Protein AF-0000000084954459 (afdb_homodimer)

Secondary structure (DSSP, 8-state):
-EEEE-S-----SEE-EEEEE-SSGGG-EEEEESSEEEEETTTTEEEEEE-TTSTHHHHHHHH-EEEEE--BGGGHHHHHHHHHS-TTT--HHHHTT--EE--SSSSSPEETT-SEEEEEEEEEEEE-SSSEEEEEEEEEEEEEGGGB-TTT--B-HHHHTB-EEETTEEEEEEEEEEETTGGG----/-EEEE-S-----SEE-EEEEE-SSGGG-EEEEESSEEEEETTTTEEEEEE-TTSTHHHHHHHH-EEEEE--BGGGHHHHHHHHHS-TTT--HHHHTT--EE--SSSSSPEETT-SEEEEEEEEEEEE-SSSEEEEEEEEEEEEEGGGB-TTT--B-HHHHTB-EEETTEEEEEEEEEEETTGGG----

Solvent-accessible surface area (backbone atoms only — not comparable to full-atom values): 19390 Å² total; per-residue (Å²): 111,68,43,83,42,73,53,55,85,80,81,55,39,25,24,46,26,39,35,22,26,21,71,49,81,94,51,54,42,56,41,41,44,48,37,51,43,52,44,28,69,44,64,24,24,31,39,40,40,42,42,73,85,43,72,61,35,62,48,40,68,73,66,36,30,32,17,47,24,39,37,24,55,91,38,46,55,50,45,37,37,35,52,69,52,59,59,83,83,38,61,56,46,67,78,58,72,47,47,81,33,84,46,92,83,52,62,15,32,36,52,61,85,31,58,37,33,37,31,33,38,52,73,44,77,44,83,67,61,54,13,30,33,38,34,24,36,38,70,29,28,36,36,31,53,90,40,34,38,89,85,80,59,48,74,38,60,72,80,54,27,36,24,31,28,48,94,59,28,34,22,32,59,33,56,81,73,49,44,70,54,55,63,71,53,74,83,126,111,68,43,83,42,76,52,55,86,81,79,55,39,24,24,47,28,38,36,23,25,22,73,48,83,92,52,54,43,55,40,40,45,50,38,52,44,52,46,26,70,42,63,24,24,31,38,41,43,43,43,74,84,42,73,60,34,63,47,39,68,72,65,36,29,33,18,46,22,39,37,24,54,91,38,44,55,51,46,38,36,36,52,70,52,56,60,84,85,39,60,54,47,68,78,57,71,46,44,79,32,84,46,93,82,52,61,16,32,36,52,61,85,30,59,36,34,36,30,32,38,53,76,44,77,45,83,67,60,54,14,31,33,39,34,24,36,40,71,30,28,35,36,31,53,89,40,33,38,90,85,81,58,47,74,40,60,73,81,54,26,38,23,31,29,46,96,58,30,33,22,31,58,33,57,80,74,50,43,70,56,56,63,70,54,72,83,126

Radius of gyration: 19.98 Å; Cα contacts (8 Å, |Δi|>4): 996; chains: 2; bounding box: 47×56×54 Å

Organism: Tannerella forsythia (strain ATCC 43037 / JCM 10827 / CCUG 21028 A / KCTC 5666 / FDC 338) (NCBI:txid203275)

Structure (mmCIF, N/CA/C/O backbone):
data_AF-0000000084954459-model_v1
#
loop_
_entity.id
_entity.type
_entity.pdbx_description
1 polymer 'Flavin reductase-like protein'
#
loop_
_atom_site.group_PDB
_atom_site.id
_atom_site.type_symbol
_atom_site.label_atom_id
_atom_site.label_alt_id
_atom_site.label_comp_id
_atom_site.label_asym_id
_atom_site.label_entity_id
_atom_site.label_seq_id
_atom_site.pdbx_PDB_ins_code
_atom_site.Cartn_x
_atom_site.Cartn_y
_atom_site.Cartn_z
_atom_site.occupancy
_atom_site.B_iso_or_equiv
_atom_site.auth_seq_id
_atom_site.auth_comp_id
_atom_site.auth_asym_id
_atom_site.auth_atom_id
_atom_site.pdbx_PDB_model_num
ATOM 1 N N . MET A 1 1 ? 17.016 18.094 11.422 1 90.56 1 MET A N 1
ATOM 2 C CA . MET A 1 1 ? 17.125 18.734 10.109 1 90.56 1 MET A CA 1
ATOM 3 C C . MET A 1 1 ? 16.812 17.734 9 1 90.56 1 MET A C 1
ATOM 5 O O . MET A 1 1 ? 17.047 16.531 9.156 1 90.56 1 MET A O 1
ATOM 9 N N . LYS A 1 2 ? 16.219 18.219 7.898 1 95.44 2 LYS A N 1
ATOM 10 C CA . LYS A 1 2 ? 15.875 17.312 6.801 1 95.44 2 LYS A CA 1
ATOM 11 C C . LYS A 1 2 ? 16.672 17.656 5.547 1 95.44 2 LYS A C 1
ATOM 13 O O . LYS A 1 2 ? 17 18.812 5.301 1 95.44 2 LYS A O 1
ATOM 18 N N . GLN A 1 3 ? 16.969 16.594 4.898 1 95.62 3 GLN A N 1
ATOM 19 C CA . GLN A 1 3 ? 17.719 16.734 3.646 1 95.62 3 GLN A CA 1
ATOM 20 C C . GLN A 1 3 ? 16.812 16.484 2.443 1 95.62 3 GLN A C 1
ATOM 22 O O . GLN A 1 3 ? 15.977 15.578 2.465 1 95.62 3 GLN A O 1
ATOM 27 N N . ASP A 1 4 ? 17.109 17.281 1.396 1 97.19 4 ASP A N 1
ATOM 28 C CA . ASP A 1 4 ? 16.391 17.078 0.143 1 97.19 4 ASP A CA 1
ATOM 29 C C . ASP A 1 4 ? 17 15.945 -0.675 1 97.19 4 ASP A C 1
ATOM 31 O O . ASP A 1 4 ? 18.219 15.867 -0.811 1 97.19 4 ASP A O 1
ATOM 35 N N . TRP A 1 5 ? 16.156 15.078 -1.146 1 95.94 5 TRP A N 1
ATOM 36 C CA . TRP A 1 5 ? 16.531 14.031 -2.096 1 95.94 5 TRP A CA 1
ATOM 37 C C . TRP A 1 5 ? 15.844 14.242 -3.438 1 95.94 5 TRP A C 1
ATOM 39 O O . TRP A 1 5 ? 14.797 14.891 -3.506 1 95.94 5 TRP A O 1
ATOM 49 N N . LYS A 1 6 ? 16.484 13.711 -4.469 1 95.94 6 LYS A N 1
ATOM 50 C CA . LYS A 1 6 ? 15.805 13.664 -5.758 1 95.94 6 LYS A CA 1
ATOM 51 C C . LYS A 1 6 ? 14.5 12.883 -5.664 1 95.94 6 LYS A C 1
ATOM 53 O O . LYS A 1 6 ? 14.383 11.945 -4.875 1 95.94 6 LYS A O 1
ATOM 58 N N . PRO A 1 7 ? 13.539 13.32 -6.512 1 98 7 PRO A N 1
ATOM 59 C CA . PRO A 1 7 ? 12.281 12.57 -6.52 1 98 7 PRO A CA 1
ATOM 60 C C . PRO A 1 7 ? 12.492 11.07 -6.691 1 98 7 PRO A C 1
ATOM 62 O O . PRO A 1 7 ? 13.32 10.648 -7.5 1 98 7 PRO A O 1
ATOM 65 N N . GLY A 1 8 ? 11.766 10.266 -5.898 1 97.06 8 GLY A N 1
ATOM 66 C CA . GLY A 1 8 ? 11.875 8.812 -5.93 1 97.06 8 GLY A CA 1
ATOM 67 C C . GLY A 1 8 ? 10.711 8.109 -5.27 1 97.06 8 GLY A C 1
ATOM 68 O O . GLY A 1 8 ? 9.734 8.75 -4.875 1 97.06 8 GLY A O 1
ATOM 69 N N . THR A 1 9 ? 10.711 6.805 -5.285 1 96.75 9 THR A N 1
ATOM 70 C CA . THR A 1 9 ? 9.656 5.969 -4.711 1 96.75 9 THR A CA 1
ATOM 71 C C . THR A 1 9 ? 9.984 5.605 -3.266 1 96.75 9 THR A C 1
ATOM 73 O O . THR A 1 9 ? 10.844 4.758 -3.012 1 96.75 9 THR A O 1
ATOM 76 N N . MET A 1 10 ? 9.305 6.273 -2.322 1 97.38 10 MET A N 1
ATOM 77 C CA . MET A 1 10 ? 9.734 6.129 -0.936 1 97.38 10 MET A CA 1
ATOM 78 C C . MET A 1 10 ? 8.547 5.859 -0.019 1 97.38 10 MET A C 1
ATOM 80 O O . MET A 1 10 ? 8.625 6.09 1.189 1 97.38 10 MET A O 1
ATOM 84 N N . ILE A 1 11 ? 7.406 5.402 -0.596 1 98.5 11 ILE A N 1
ATOM 85 C CA . ILE A 1 11 ? 6.234 5.129 0.23 1 98.5 11 ILE A CA 1
ATOM 86 C C . ILE A 1 11 ? 6.328 3.723 0.814 1 98.5 11 ILE A C 1
ATOM 88 O O . ILE A 1 11 ? 6.352 2.736 0.074 1 98.5 11 ILE A O 1
ATOM 92 N N . TYR A 1 12 ? 6.395 3.594 2.109 1 97.88 12 TYR A N 1
ATOM 93 C CA . TYR A 1 12 ? 6.469 2.348 2.865 1 97.88 12 TYR A CA 1
ATOM 94 C C . TYR A 1 12 ? 5.719 2.465 4.184 1 97.88 12 TYR A C 1
ATOM 96 O O . TYR A 1 12 ? 5.508 3.57 4.691 1 97.88 12 TYR A O 1
ATOM 104 N N . PRO A 1 13 ? 5.363 1.342 4.793 1 97.88 13 PRO A N 1
ATOM 105 C CA . PRO A 1 13 ? 5.496 -0.049 4.355 1 97.88 13 PRO A CA 1
ATOM 106 C C . PRO A 1 13 ? 4.488 -0.423 3.27 1 97.88 13 PRO A C 1
ATOM 108 O O . PRO A 1 13 ? 3.531 0.318 3.027 1 97.88 13 PRO A O 1
ATOM 111 N N . LEU A 1 14 ? 4.793 -1.545 2.602 1 98.44 14 LEU A N 1
ATOM 112 C CA . LEU A 1 14 ? 3.945 -2.029 1.518 1 98.44 14 LEU A CA 1
ATOM 113 C C . LEU A 1 14 ? 3.625 -3.51 1.697 1 98.44 14 LEU A C 1
ATOM 115 O O . LEU A 1 14 ? 4.348 -4.227 2.395 1 98.44 14 LEU A O 1
ATOM 119 N N . PRO A 1 15 ? 2.508 -3.934 1.082 1 98.38 15 PRO A N 1
ATOM 120 C CA . PRO A 1 15 ? 2.395 -5.383 0.911 1 98.38 15 PRO A CA 1
ATOM 121 C C . PRO A 1 15 ? 3.367 -5.93 -0.132 1 98.38 15 PRO A C 1
ATOM 123 O O . PRO A 1 15 ? 3.863 -5.18 -0.974 1 98.38 15 PRO A O 1
ATOM 126 N N . ALA A 1 16 ? 3.738 -7.121 -0 1 98.62 16 ALA A N 1
ATOM 127 C CA . ALA A 1 16 ? 4.348 -7.938 -1.049 1 98.62 16 ALA A CA 1
ATOM 128 C C . ALA A 1 16 ? 3.443 -9.109 -1.427 1 98.62 16 ALA A C 1
ATOM 130 O O . ALA A 1 16 ? 3.428 -10.133 -0.744 1 98.62 16 ALA A O 1
ATOM 131 N N . VAL A 1 17 ? 2.729 -8.969 -2.506 1 98.94 17 VAL A N 1
ATOM 132 C CA . VAL A 1 17 ? 1.721 -9.961 -2.852 1 98.94 17 VAL A CA 1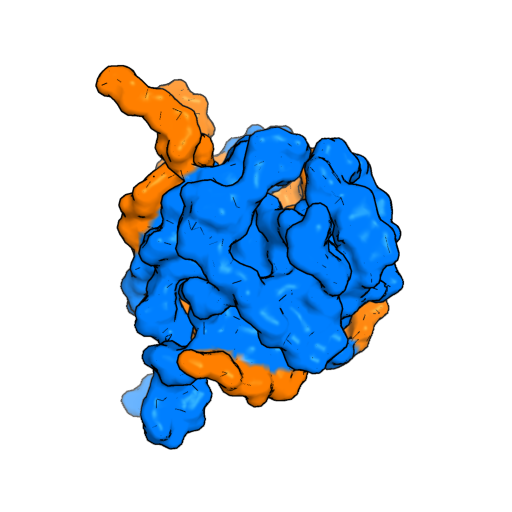
ATOM 133 C C . VAL A 1 17 ? 2.166 -10.742 -4.09 1 98.94 17 VAL A C 1
ATOM 135 O O . VAL A 1 17 ? 3 -10.266 -4.859 1 98.94 17 VAL A O 1
ATOM 138 N N . MET A 1 18 ? 1.633 -11.891 -4.211 1 98.94 18 MET A N 1
ATOM 139 C CA . MET A 1 18 ? 1.82 -12.672 -5.43 1 98.94 18 MET A CA 1
ATOM 140 C C . MET A 1 18 ? 0.601 -12.57 -6.336 1 98.94 18 MET A C 1
ATOM 142 O O . MET A 1 18 ? -0.515 -12.891 -5.93 1 98.94 18 MET A O 1
ATOM 146 N N . ILE A 1 19 ? 0.85 -12.047 -7.496 1 99 19 ILE A N 1
ATOM 147 C CA . ILE A 1 19 ? -0.177 -11.953 -8.531 1 99 19 ILE A CA 1
ATOM 148 C C . ILE A 1 19 ? -0.153 -13.219 -9.391 1 99 19 ILE A C 1
ATOM 150 O O . ILE A 1 19 ? 0.846 -13.508 -10.055 1 99 19 ILE A O 1
ATOM 154 N N . SER A 1 20 ? -1.224 -13.961 -9.344 1 98.94 20 SER A N 1
ATOM 155 C CA . SER A 1 20 ? -1.349 -15.102 -10.242 1 98.94 20 SER A CA 1
ATOM 156 C C . SER A 1 20 ? -2.195 -14.758 -11.461 1 98.94 20 SER A C 1
ATOM 158 O O . SER A 1 20 ? -3.195 -14.047 -11.352 1 98.94 20 SER A O 1
ATOM 160 N N . CYS A 1 21 ? -1.771 -15.266 -12.625 1 98.94 21 CYS A N 1
ATOM 161 C CA . CYS A 1 21 ? -2.443 -14.93 -13.875 1 98.94 21 CYS A CA 1
ATOM 162 C C . CYS A 1 21 ? -2.408 -16.109 -14.844 1 98.94 21 CYS A C 1
ATOM 164 O O . CYS A 1 21 ? -1.721 -17.094 -14.602 1 98.94 21 CYS A O 1
ATOM 166 N N . GLY A 1 22 ? -3.227 -15.984 -15.93 1 98.69 22 GLY A N 1
ATOM 167 C CA . GLY A 1 22 ? -3.41 -17.031 -16.906 1 98.69 22 GLY A CA 1
ATOM 168 C C . GLY A 1 22 ? -4.836 -17.547 -16.984 1 98.69 22 GLY A C 1
ATOM 169 O O . GLY A 1 22 ? -5.52 -17.641 -15.961 1 98.69 22 GLY A O 1
ATOM 170 N N . SER A 1 23 ? -5.211 -18 -18.141 1 98.12 23 SER A N 1
ATOM 171 C CA . SER A 1 23 ? -6.586 -18.453 -18.328 1 98.12 23 SER A CA 1
ATOM 172 C C . SER A 1 23 ? -6.695 -19.969 -18.219 1 98.12 23 SER A C 1
ATOM 174 O O . SER A 1 23 ? -7.789 -20.5 -18.047 1 98.12 23 SER A O 1
ATOM 176 N N . ASP A 1 24 ? -5.578 -20.641 -18.438 1 97.5 24 ASP A N 1
ATOM 177 C CA . ASP A 1 24 ? -5.488 -22.094 -18.25 1 97.5 24 ASP A CA 1
ATOM 178 C C . ASP A 1 24 ? -4.086 -22.5 -17.812 1 97.5 24 ASP A C 1
ATOM 180 O O . ASP A 1 24 ? -3.156 -21.688 -17.859 1 97.5 24 ASP A O 1
ATOM 184 N N . PRO A 1 25 ? -3.926 -23.734 -17.406 1 97.06 25 PRO A N 1
ATOM 185 C CA . PRO A 1 25 ? -2.664 -24.156 -16.797 1 97.06 25 PRO A CA 1
ATOM 186 C C . PRO A 1 25 ? -1.458 -23.906 -17.688 1 97.06 25 PRO A C 1
ATOM 188 O O . PRO A 1 25 ? -0.355 -23.656 -17.203 1 97.06 25 PRO A O 1
ATOM 191 N N . SER A 1 26 ? -1.635 -23.906 -18.969 1 96.31 26 SER A N 1
ATOM 192 C CA . SER A 1 26 ? -0.516 -23.734 -19.875 1 96.31 26 SER A CA 1
ATOM 193 C C . SER A 1 26 ? 0.023 -22.297 -19.828 1 96.31 26 SER A C 1
ATOM 195 O O . SER A 1 26 ? 1.158 -22.047 -20.234 1 96.31 26 SER A O 1
ATOM 197 N N . GLU A 1 27 ? -0.732 -21.375 -19.234 1 96.56 27 GLU A N 1
ATOM 198 C CA . GLU A 1 27 ? -0.34 -19.969 -19.203 1 96.56 27 GLU A CA 1
ATOM 199 C C . GLU A 1 27 ? -0.206 -19.453 -17.766 1 96.56 27 GLU A C 1
ATOM 201 O O . GLU A 1 27 ? -0.022 -18.266 -17.547 1 96.56 27 GLU A O 1
ATOM 206 N N . TYR A 1 28 ? -0.385 -20.359 -16.812 1 98.69 28 TYR A N 1
ATOM 207 C CA . TYR A 1 28 ? -0.333 -19.938 -15.422 1 98.69 28 TYR A CA 1
ATOM 208 C C . TYR A 1 28 ? 1.034 -19.359 -15.078 1 98.69 28 TYR A C 1
ATOM 210 O O . TYR A 1 28 ? 2.064 -19.906 -15.484 1 98.69 28 TYR A O 1
ATOM 218 N N . ASN A 1 29 ? 1.068 -18.266 -14.438 1 98.88 29 ASN A N 1
ATOM 219 C CA . ASN A 1 29 ? 2.289 -17.625 -13.961 1 98.88 29 ASN A CA 1
ATOM 220 C C . ASN A 1 29 ? 2.037 -16.812 -12.703 1 98.88 29 ASN A C 1
ATOM 222 O O . ASN A 1 29 ? 0.886 -16.547 -12.344 1 98.88 29 ASN A O 1
ATOM 226 N N . ILE A 1 30 ? 3.107 -16.547 -11.977 1 98.94 30 ILE A N 1
ATOM 227 C CA . ILE A 1 30 ? 3.066 -15.711 -10.781 1 98.94 30 ILE A CA 1
ATOM 228 C C . ILE A 1 30 ? 4.066 -14.562 -10.914 1 98.94 30 ILE A C 1
ATOM 230 O O . ILE A 1 30 ? 5.172 -14.75 -11.43 1 98.94 30 ILE A O 1
ATOM 234 N N . LEU A 1 31 ? 3.756 -13.422 -10.586 1 98.62 31 LEU A N 1
ATOM 235 C CA . LEU A 1 31 ? 4.73 -12.367 -10.328 1 98.62 31 LEU A CA 1
ATOM 236 C C . LEU A 1 31 ? 4.477 -11.711 -8.977 1 98.62 31 LEU A C 1
ATOM 238 O O . LEU A 1 31 ? 3.33 -11.609 -8.539 1 98.62 31 LEU A O 1
ATOM 242 N N . THR A 1 32 ? 5.516 -11.336 -8.258 1 98.81 32 THR A N 1
ATOM 243 C CA . THR A 1 32 ? 5.398 -10.609 -7 1 98.81 32 THR A CA 1
ATOM 244 C C . THR A 1 32 ? 5.363 -9.102 -7.242 1 98.81 32 THR A C 1
ATOM 246 O O . THR A 1 32 ? 6.172 -8.57 -8.008 1 98.81 32 THR A O 1
ATOM 249 N N . VAL A 1 33 ? 4.418 -8.398 -6.637 1 98.69 33 VAL A N 1
ATOM 250 C CA . VAL A 1 33 ? 4.258 -6.957 -6.77 1 98.69 33 VAL A CA 1
ATOM 251 C C . VAL A 1 33 ? 4.07 -6.328 -5.387 1 98.69 33 VAL A C 1
ATOM 253 O O . VAL A 1 33 ? 3.391 -6.895 -4.527 1 98.69 33 VAL A O 1
ATOM 256 N N . SER A 1 34 ? 4.711 -5.152 -5.227 1 98.75 34 SER A N 1
ATOM 257 C CA . SER A 1 34 ? 4.453 -4.367 -4.023 1 98.75 34 SER A CA 1
ATOM 258 C C . SER A 1 34 ? 3.713 -3.076 -4.355 1 98.75 34 SER A C 1
ATOM 260 O O . SER A 1 34 ? 3.182 -2.41 -3.463 1 98.75 34 SER A O 1
ATOM 262 N N . TRP A 1 35 ? 3.766 -2.664 -5.586 1 98.88 35 TRP A N 1
ATOM 263 C CA . TRP A 1 35 ? 2.973 -1.516 -6.016 1 98.88 35 TRP A CA 1
ATOM 264 C C . TRP A 1 35 ? 1.561 -1.942 -6.398 1 98.88 35 TRP A C 1
ATOM 266 O O . TRP A 1 35 ? 1.253 -2.096 -7.586 1 98.88 35 TRP A O 1
ATOM 276 N N . VAL A 1 36 ? 0.822 -2.162 -5.398 1 98.94 36 VAL A N 1
ATOM 277 C CA . VAL A 1 36 ? -0.546 -2.666 -5.348 1 98.94 36 VAL A CA 1
ATOM 278 C C . VAL A 1 36 ? -1.309 -1.976 -4.219 1 98.94 36 VAL A C 1
ATOM 280 O O . VAL A 1 36 ? -0.723 -1.616 -3.193 1 98.94 36 VAL A O 1
ATOM 283 N N . GLY A 1 37 ? -2.613 -1.784 -4.461 1 98.81 37 GLY A N 1
ATOM 284 C CA . GLY A 1 37 ? -3.383 -1.177 -3.387 1 98.81 37 GLY A CA 1
ATOM 285 C C . GLY A 1 37 ? -4.84 -0.955 -3.748 1 98.81 37 GLY A C 1
ATOM 286 O O . GLY A 1 37 ? -5.227 -1.104 -4.91 1 98.81 37 GLY A O 1
ATOM 287 N N . THR A 1 38 ? -5.652 -0.66 -2.744 1 98.94 38 THR A N 1
ATOM 288 C CA . THR A 1 38 ? -7.055 -0.307 -2.92 1 98.94 38 THR A CA 1
ATOM 289 C C . THR A 1 38 ? -7.195 1.142 -3.381 1 98.94 38 THR A C 1
ATOM 291 O O . THR A 1 38 ? -6.488 2.025 -2.893 1 98.94 38 THR A O 1
ATOM 294 N N . ILE A 1 39 ? -8.164 1.344 -4.316 1 98.88 39 ILE A N 1
ATOM 295 C CA . ILE A 1 39 ? -8.289 2.715 -4.801 1 98.88 39 ILE A CA 1
ATOM 296 C C . ILE A 1 39 ? -9.734 3.191 -4.621 1 98.88 39 ILE A C 1
ATOM 298 O O . ILE A 1 39 ? -10.016 4.387 -4.738 1 98.88 39 ILE A O 1
ATOM 302 N N . CYS A 1 40 ? -10.648 2.297 -4.301 1 98.88 40 CYS A N 1
ATOM 303 C CA . CYS A 1 40 ? -12.055 2.662 -4.145 1 98.88 40 CYS A CA 1
ATOM 304 C C . CYS A 1 40 ? -12.812 1.598 -3.357 1 98.88 40 CYS A C 1
ATOM 306 O O . CYS A 1 40 ? -12.562 0.402 -3.527 1 98.88 40 CYS A O 1
ATOM 308 N N . SER A 1 41 ? -13.789 1.987 -2.529 1 98.56 41 SER A N 1
ATOM 309 C CA . SER A 1 41 ? -14.578 1.042 -1.745 1 98.56 41 SER A CA 1
ATOM 310 C C . SER A 1 41 ? -15.852 0.641 -2.48 1 98.56 41 SER A C 1
ATOM 312 O O . SER A 1 41 ? -16.297 -0.506 -2.385 1 98.56 41 SER A O 1
ATOM 314 N N . ASN A 1 42 ? -16.375 1.632 -3.074 1 98.5 42 ASN A N 1
ATOM 315 C CA . ASN A 1 42 ? -17.625 1.396 -3.793 1 98.5 42 ASN A CA 1
ATOM 316 C C . ASN A 1 42 ? -17.609 2.031 -5.18 1 98.5 42 ASN A C 1
ATOM 318 O O . ASN A 1 42 ? -17.797 3.242 -5.316 1 98.5 42 ASN A O 1
ATOM 322 N N . PRO A 1 43 ? -17.594 1.171 -6.266 1 98.62 43 PRO A N 1
ATOM 323 C CA . PRO A 1 43 ? -17.328 -0.266 -6.18 1 98.62 43 PRO A CA 1
ATOM 324 C C . PRO A 1 43 ? -15.922 -0.569 -5.664 1 98.62 43 PRO A C 1
ATOM 326 O O . PRO A 1 43 ? -15.039 0.291 -5.719 1 98.62 43 PRO A O 1
ATOM 329 N N . PRO A 1 44 ? -15.742 -1.784 -5.086 1 98.88 44 PRO A N 1
ATOM 330 C CA . PRO A 1 44 ? -14.383 -2.131 -4.652 1 98.88 44 PRO A CA 1
ATOM 331 C C . PRO A 1 44 ? -13.406 -2.262 -5.82 1 98.88 44 PRO A C 1
ATOM 333 O O . PRO A 1 44 ? -13.617 -3.076 -6.719 1 98.88 44 PRO A O 1
ATOM 336 N N . MET A 1 45 ? -12.367 -1.438 -5.809 1 98.94 45 MET A N 1
ATOM 337 C CA . MET A 1 45 ? -11.391 -1.399 -6.887 1 98.94 45 MET A CA 1
ATOM 338 C C . MET A 1 45 ? -9.969 -1.395 -6.336 1 98.94 45 MET A C 1
ATOM 340 O O . MET A 1 45 ? -9.734 -0.959 -5.203 1 98.94 45 MET A O 1
ATOM 344 N N . CYS A 1 46 ? -9.078 -1.864 -7.105 1 98.94 46 CYS A N 1
ATOM 345 C CA . CYS A 1 46 ? -7.656 -1.892 -6.781 1 98.94 46 CYS A CA 1
ATOM 346 C C . CYS A 1 46 ? -6.809 -1.68 -8.031 1 98.94 46 CYS A C 1
ATOM 348 O O . CYS A 1 46 ? -7.34 -1.415 -9.109 1 98.94 46 CYS A O 1
ATOM 350 N N . TYR A 1 47 ? -5.527 -1.639 -7.809 1 98.94 47 TYR A N 1
ATOM 351 C CA . TYR A 1 47 ? -4.598 -1.552 -8.93 1 98.94 47 TYR A CA 1
ATOM 352 C C . TYR A 1 47 ? -3.363 -2.41 -8.688 1 98.94 47 TYR A C 1
ATOM 354 O O . TYR A 1 47 ? -3.066 -2.768 -7.547 1 98.94 47 TYR A O 1
ATOM 362 N N . ILE A 1 48 ? -2.697 -2.73 -9.734 1 98.94 48 ILE A N 1
ATOM 363 C CA . ILE A 1 48 ? -1.303 -3.154 -9.703 1 98.94 48 ILE A CA 1
ATOM 364 C C . ILE A 1 48 ? -0.507 -2.4 -10.766 1 98.94 48 ILE A C 1
ATOM 366 O O . ILE A 1 48 ? -1.04 -2.064 -11.828 1 98.94 48 ILE A O 1
ATOM 370 N N . SER A 1 49 ? 0.733 -2.104 -10.5 1 98.94 49 SER A N 1
ATOM 371 C CA . SER A 1 49 ? 1.662 -1.529 -11.469 1 98.94 49 SER A CA 1
ATOM 372 C C . SER A 1 49 ? 2.627 -2.582 -12 1 98.94 49 SER A C 1
ATOM 374 O O . SER A 1 49 ? 3.303 -3.264 -11.227 1 98.94 49 SER A O 1
ATOM 376 N N . VAL A 1 50 ? 2.672 -2.67 -13.289 1 98.88 50 VAL A N 1
ATOM 377 C CA . VAL A 1 50 ? 3.471 -3.729 -13.898 1 98.88 50 VAL A CA 1
ATOM 378 C C . VAL A 1 50 ? 4.305 -3.15 -15.039 1 98.88 50 VAL A C 1
ATOM 380 O O . VAL A 1 50 ? 3.791 -2.395 -15.867 1 98.88 50 VAL A O 1
ATOM 383 N N . ARG A 1 51 ? 5.562 -3.443 -15.039 1 98.69 51 ARG A N 1
ATOM 384 C CA . ARG A 1 51 ? 6.402 -3.051 -16.172 1 98.69 51 ARG A CA 1
ATOM 385 C C . ARG A 1 51 ? 6.059 -3.861 -17.406 1 98.69 51 ARG A C 1
ATOM 387 O O . ARG A 1 51 ? 5.914 -5.082 -17.344 1 98.69 51 ARG A O 1
ATOM 394 N N . PRO A 1 52 ? 6.043 -3.254 -18.547 1 98.44 52 PRO A N 1
ATOM 395 C CA . PRO A 1 52 ? 5.684 -3.957 -19.781 1 98.44 52 PRO A CA 1
ATOM 396 C C . PRO A 1 52 ? 6.688 -5.047 -20.141 1 98.44 52 PRO A C 1
ATOM 398 O O . PRO A 1 52 ? 6.355 -5.969 -20.891 1 98.44 52 PRO A O 1
ATOM 401 N N . GLU A 1 53 ? 7.902 -5.004 -19.641 1 97.94 53 GLU A N 1
ATOM 402 C CA . GLU A 1 53 ? 8.953 -5.945 -20 1 97.94 53 GLU A CA 1
ATOM 403 C C . GLU A 1 53 ? 8.773 -7.281 -19.281 1 97.94 53 GLU A C 1
ATOM 405 O O . GLU A 1 53 ? 9.414 -8.273 -19.625 1 97.94 53 GLU A O 1
ATOM 410 N N . ARG A 1 54 ? 7.938 -7.324 -18.312 1 98.12 54 ARG A N 1
ATOM 411 C CA . ARG A 1 54 ? 7.75 -8.555 -17.547 1 98.12 54 ARG A CA 1
ATOM 412 C C . ARG A 1 54 ? 7.062 -9.625 -18.391 1 98.12 54 ARG A C 1
ATOM 414 O O . ARG A 1 54 ? 6.164 -9.312 -19.172 1 98.12 54 ARG A O 1
ATOM 421 N N . PHE A 1 55 ? 7.422 -10.867 -18.141 1 98.62 55 PHE A N 1
ATOM 422 C CA . PHE A 1 55 ? 6.832 -12 -18.844 1 98.62 55 PHE A CA 1
ATOM 423 C C . PHE A 1 55 ? 5.324 -12.055 -18.625 1 98.62 55 PHE A C 1
ATOM 425 O O . PHE A 1 55 ? 4.57 -12.438 -19.516 1 98.62 55 PHE A O 1
ATOM 432 N N . SER A 1 56 ? 4.875 -11.656 -17.469 1 98.56 56 SER A N 1
ATOM 433 C CA . SER A 1 56 ? 3.471 -11.727 -17.078 1 98.56 56 SER A CA 1
ATOM 434 C C . SER A 1 56 ? 2.641 -10.672 -17.781 1 98.56 56 SER A C 1
ATOM 436 O O . SER A 1 56 ? 1.417 -10.789 -17.875 1 98.56 56 SER A O 1
ATOM 438 N N . TYR A 1 57 ? 3.271 -9.641 -18.312 1 98.75 57 TYR A N 1
ATOM 439 C CA . TYR A 1 57 ? 2.566 -8.461 -18.812 1 98.75 57 TYR A CA 1
ATOM 440 C C . TYR A 1 57 ? 1.629 -8.836 -19.953 1 98.75 57 TYR A C 1
ATOM 442 O O . TYR A 1 57 ? 0.43 -8.547 -19.906 1 98.75 57 TYR A O 1
ATOM 450 N N . PRO A 1 58 ? 2.119 -9.508 -21 1 98.62 58 PRO A N 1
ATOM 451 C CA . PRO A 1 58 ? 1.196 -9.852 -22.094 1 98.62 58 PRO A CA 1
ATOM 452 C C . PRO A 1 58 ? 0.076 -10.789 -21.641 1 98.62 58 PRO A C 1
ATOM 454 O O . PRO A 1 58 ? -1.027 -10.742 -22.188 1 98.62 58 PRO A O 1
ATOM 457 N N . ILE A 1 59 ? 0.31 -11.633 -20.656 1 98.69 59 ILE A N 1
ATOM 458 C CA . ILE A 1 59 ? -0.711 -12.531 -20.109 1 98.69 59 ILE A CA 1
ATOM 459 C C . ILE A 1 59 ? -1.813 -11.719 -19.438 1 98.69 59 ILE A C 1
ATOM 461 O O . ILE A 1 59 ? -3 -11.938 -19.688 1 98.69 59 ILE A O 1
ATOM 465 N N . LEU A 1 60 ? -1.439 -10.758 -18.594 1 98.88 60 LEU A N 1
ATOM 466 C CA . LEU A 1 60 ? -2.377 -9.875 -17.906 1 98.88 60 LEU A CA 1
ATOM 467 C C . LEU A 1 60 ? -3.186 -9.062 -18.906 1 98.88 60 LEU A C 1
ATOM 469 O O . LEU A 1 60 ? -4.402 -8.93 -18.766 1 98.88 60 LEU A O 1
ATOM 473 N N . LYS A 1 61 ? -2.48 -8.508 -19.875 1 98.75 61 LYS A N 1
ATOM 474 C CA . LYS A 1 61 ? -3.113 -7.629 -20.859 1 98.75 61 LYS A CA 1
ATOM 475 C C . LYS A 1 61 ? -4.102 -8.398 -21.719 1 98.75 61 LYS A C 1
ATOM 477 O O . LYS A 1 61 ? -5.172 -7.887 -22.062 1 98.75 61 LYS A O 1
ATOM 482 N N . LYS A 1 62 ? -3.727 -9.602 -22.094 1 98.56 62 LYS A N 1
ATOM 483 C CA . LYS A 1 62 ? -4.57 -10.445 -22.938 1 98.56 62 LYS A CA 1
ATOM 484 C C . LYS A 1 62 ? -5.832 -10.867 -22.203 1 98.56 62 LYS A C 1
ATOM 486 O O . LYS A 1 62 ? -6.938 -10.773 -22.734 1 98.56 62 LYS A O 1
ATOM 491 N N . ASN A 1 63 ? -5.691 -11.359 -21 1 98.75 63 ASN A N 1
ATOM 492 C CA . ASN A 1 63 ? -6.781 -12 -20.266 1 98.75 63 ASN A CA 1
ATOM 493 C C . ASN A 1 63 ? -7.605 -10.992 -19.484 1 98.75 63 ASN A C 1
ATOM 495 O O . ASN A 1 63 ? -8.789 -11.211 -19.219 1 98.75 63 ASN A O 1
ATOM 499 N N . MET A 1 64 ? -6.984 -9.984 -18.984 1 98.88 64 MET A N 1
ATOM 500 C CA . MET A 1 64 ? -7.613 -8.898 -18.25 1 98.88 64 MET A CA 1
ATOM 501 C C . MET A 1 64 ? -8.234 -9.406 -16.953 1 98.88 64 MET A C 1
ATOM 503 O O . MET A 1 64 ? -9.297 -8.938 -16.531 1 98.88 64 MET A O 1
ATOM 507 N N . GLU A 1 65 ? -7.676 -10.445 -16.422 1 98.94 65 GLU A N 1
ATOM 508 C CA . GLU A 1 65 ? -8.031 -11.039 -15.141 1 98.94 65 GLU A CA 1
ATOM 509 C C . GLU A 1 65 ? -6.789 -11.516 -14.391 1 98.94 65 GLU A C 1
ATOM 511 O O . GLU A 1 65 ? -5.816 -11.953 -15 1 98.94 65 GLU A O 1
ATOM 516 N N . TYR A 1 66 ? -6.801 -11.422 -13.117 1 98.94 66 TYR A N 1
ATOM 517 C CA . TYR A 1 66 ? -5.746 -11.945 -12.258 1 98.94 66 TYR A CA 1
ATOM 518 C C . TYR A 1 66 ? -6.234 -12.102 -10.82 1 98.94 66 TYR A C 1
ATOM 520 O O . TYR A 1 66 ? -7.355 -11.711 -10.5 1 98.94 66 TYR A O 1
ATOM 528 N N . VAL A 1 67 ? -5.461 -12.766 -10.023 1 99 67 VAL A N 1
ATOM 529 C CA . VAL A 1 67 ? -5.77 -12.914 -8.602 1 99 67 VAL A CA 1
ATOM 530 C C . VAL A 1 67 ? -4.629 -12.344 -7.758 1 99 67 VAL A C 1
ATOM 532 O O . VAL A 1 67 ? -3.457 -12.617 -8.031 1 99 67 VAL A O 1
ATOM 535 N N . ILE A 1 68 ? -4.969 -11.477 -6.828 1 99 68 ILE A N 1
ATOM 536 C CA . ILE A 1 68 ? -4.023 -11.047 -5.805 1 99 68 ILE A CA 1
ATOM 537 C C . ILE A 1 68 ? -4.016 -12.047 -4.652 1 99 68 ILE A C 1
ATOM 539 O O . ILE A 1 68 ? -5.043 -12.266 -4.004 1 99 68 ILE A O 1
ATOM 543 N N . ASN A 1 69 ? -2.906 -12.68 -4.414 1 98.94 69 ASN A N 1
ATOM 544 C CA . ASN A 1 69 ? -2.732 -13.594 -3.291 1 98.94 69 ASN A CA 1
ATOM 545 C C . ASN A 1 69 ? -1.878 -12.969 -2.191 1 98.94 69 ASN A C 1
ATOM 547 O O . ASN A 1 69 ? -0.684 -12.734 -2.385 1 98.94 69 ASN A O 1
ATOM 551 N N . LEU A 1 70 ? -2.51 -12.648 -1.055 1 98.69 70 LEU A N 1
ATOM 552 C CA . LEU A 1 70 ? -1.725 -12.133 0.06 1 98.69 70 LEU A CA 1
ATOM 553 C C . LEU A 1 70 ? -0.688 -13.148 0.516 1 98.69 70 LEU A C 1
ATOM 555 O O . LEU A 1 70 ? -0.874 -14.352 0.332 1 98.69 70 LEU A O 1
ATOM 559 N N . THR A 1 71 ? 0.388 -12.625 1.068 1 98.5 71 THR A N 1
ATOM 560 C CA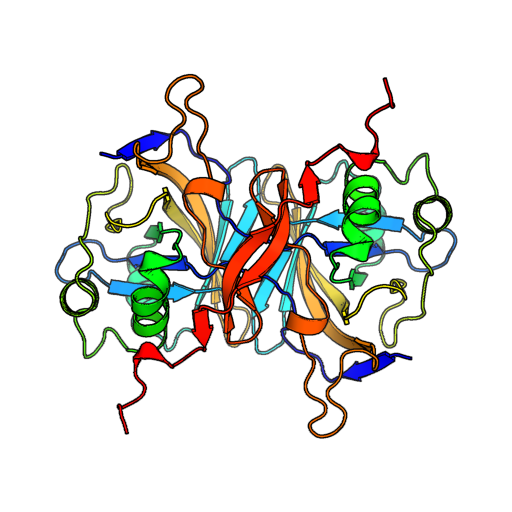 . THR A 1 71 ? 1.48 -13.516 1.452 1 98.5 71 THR A CA 1
ATOM 561 C C . THR A 1 71 ? 1.746 -13.43 2.953 1 98.5 71 THR A C 1
ATOM 563 O O . THR A 1 71 ? 1.442 -12.414 3.584 1 98.5 71 THR A O 1
ATOM 566 N N . THR A 1 72 ? 2.299 -14.516 3.465 1 97.31 72 THR A N 1
ATOM 567 C CA . THR A 1 72 ? 2.594 -14.633 4.887 1 97.31 72 THR A CA 1
ATOM 568 C C . THR A 1 72 ? 4.09 -14.852 5.113 1 97.31 72 THR A C 1
ATOM 570 O O . THR A 1 72 ? 4.848 -15.008 4.156 1 97.31 72 THR A O 1
ATOM 573 N N . ARG A 1 73 ? 4.418 -14.852 6.402 1 97.19 73 ARG A N 1
ATOM 574 C CA . ARG A 1 73 ? 5.789 -15.164 6.797 1 97.19 73 ARG A CA 1
ATOM 575 C C . ARG A 1 73 ? 6.27 -16.453 6.133 1 97.19 73 ARG A C 1
ATOM 577 O O . ARG A 1 73 ? 7.391 -16.5 5.621 1 97.19 73 ARG A O 1
ATOM 584 N N . ASP A 1 74 ? 5.457 -17.484 6.141 1 96.81 74 ASP A N 1
ATOM 585 C CA . ASP A 1 74 ? 5.832 -18.797 5.633 1 96.81 74 ASP A CA 1
ATOM 586 C C . ASP A 1 74 ? 6.016 -18.766 4.117 1 96.81 74 ASP A C 1
ATOM 588 O O . ASP A 1 74 ? 6.609 -19.688 3.541 1 96.81 74 ASP A O 1
ATOM 592 N N . MET A 1 75 ? 5.531 -17.766 3.492 1 98.25 75 MET A N 1
ATOM 593 C CA . MET A 1 75 ? 5.582 -17.656 2.035 1 98.25 75 MET A CA 1
ATOM 594 C C . MET A 1 75 ? 6.688 -16.719 1.593 1 98.25 75 MET A C 1
ATOM 596 O O . MET A 1 75 ? 6.84 -16.438 0.401 1 98.25 75 MET A O 1
ATOM 600 N N . ALA A 1 76 ? 7.473 -16.188 2.523 1 98.5 76 ALA A N 1
ATOM 601 C CA . ALA A 1 76 ? 8.438 -15.125 2.234 1 98.5 76 ALA A CA 1
ATOM 602 C C . ALA A 1 76 ? 9.422 -15.555 1.151 1 98.5 76 ALA A C 1
ATOM 604 O O . ALA A 1 76 ? 9.695 -14.797 0.217 1 98.5 76 ALA A O 1
ATOM 605 N N . PHE A 1 77 ? 9.898 -16.766 1.278 1 98.56 77 PHE A N 1
ATOM 606 C CA . PHE A 1 77 ? 10.875 -17.266 0.316 1 98.56 77 PHE A CA 1
ATOM 607 C C . PHE A 1 77 ? 10.273 -17.344 -1.081 1 98.56 77 PHE A C 1
ATOM 609 O O . PHE A 1 77 ? 10.844 -16.812 -2.039 1 98.56 77 PHE A O 1
ATOM 616 N N . ALA A 1 78 ? 9.156 -17.969 -1.215 1 98.81 78 ALA A N 1
ATOM 617 C CA . ALA A 1 78 ? 8.484 -18.109 -2.504 1 98.81 78 ALA A CA 1
ATOM 618 C C . ALA A 1 78 ? 8.117 -16.734 -3.07 1 98.81 78 ALA A C 1
ATOM 620 O O . ALA A 1 78 ? 8.203 -16.516 -4.281 1 98.81 78 ALA A O 1
ATOM 621 N N . THR A 1 79 ? 7.684 -15.828 -2.156 1 98.88 79 THR A N 1
ATOM 622 C CA . THR A 1 79 ? 7.328 -14.477 -2.572 1 98.88 79 THR A CA 1
ATOM 623 C C . THR A 1 79 ? 8.531 -13.773 -3.205 1 98.88 79 THR A C 1
ATOM 625 O O . THR A 1 79 ? 8.406 -13.18 -4.277 1 98.88 79 THR A O 1
ATOM 628 N N . ASP A 1 80 ? 9.648 -13.883 -2.566 1 98.81 80 ASP A N 1
ATOM 629 C CA . ASP A 1 80 ? 10.867 -13.281 -3.105 1 98.81 80 ASP A CA 1
ATOM 630 C C . ASP A 1 80 ? 11.266 -13.945 -4.422 1 98.81 80 ASP A C 1
ATOM 632 O O . ASP A 1 80 ? 11.531 -13.258 -5.414 1 98.81 80 ASP A O 1
ATOM 636 N N . TRP A 1 81 ? 11.227 -15.219 -4.492 1 98.75 81 TRP A N 1
ATOM 637 C CA . TRP A 1 81 ? 11.664 -15.969 -5.66 1 98.75 81 TRP A CA 1
ATOM 638 C C . TRP A 1 81 ? 10.812 -15.641 -6.879 1 98.75 81 TRP A C 1
ATOM 640 O O . TRP A 1 81 ? 11.344 -15.375 -7.961 1 98.75 81 TRP A O 1
ATOM 650 N N . CYS A 1 82 ? 9.539 -15.555 -6.668 1 98.75 82 CYS A N 1
ATOM 651 C CA . CYS A 1 82 ? 8.609 -15.312 -7.77 1 98.75 82 CYS A CA 1
ATOM 652 C C . CYS A 1 82 ? 8.742 -13.883 -8.281 1 98.75 82 CYS A C 1
ATOM 654 O O . CYS A 1 82 ? 8.281 -13.57 -9.383 1 98.75 82 CYS A O 1
ATOM 6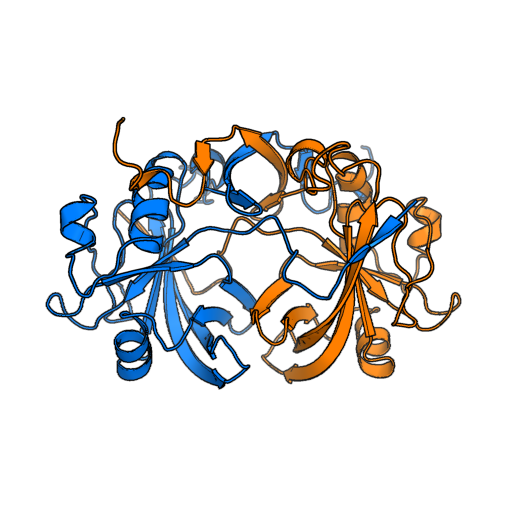56 N N . GLY A 1 83 ? 9.312 -13.031 -7.469 1 98.06 83 GLY A N 1
ATOM 657 C CA . GLY A 1 83 ? 9.531 -11.648 -7.883 1 98.06 83 GLY A CA 1
ATOM 658 C C . GLY A 1 83 ? 10.852 -11.445 -8.602 1 98.06 83 GLY A C 1
ATOM 659 O O . GLY A 1 83 ? 11.047 -10.43 -9.266 1 98.06 83 GLY A O 1
ATOM 660 N N . VAL A 1 84 ? 11.734 -12.367 -8.492 1 97.56 84 VAL A N 1
ATOM 661 C CA . VAL A 1 84 ? 13.086 -12.203 -9.008 1 97.56 84 VAL A CA 1
ATOM 662 C C . VAL A 1 84 ? 13.266 -13.031 -10.273 1 97.56 84 VAL A C 1
ATOM 664 O O . VAL A 1 84 ? 13.875 -12.578 -11.25 1 97.56 84 VAL A O 1
ATOM 667 N N . VAL A 1 85 ? 12.641 -14.172 -10.32 1 97.62 85 VAL A N 1
ATOM 668 C CA . VAL A 1 85 ? 12.82 -15.125 -11.414 1 97.62 85 VAL A CA 1
ATOM 669 C C . VAL A 1 85 ? 11.695 -14.953 -12.438 1 97.62 85 VAL A C 1
ATOM 671 O O . VAL A 1 85 ? 10.539 -14.758 -12.062 1 97.62 85 VAL A O 1
ATOM 674 N N . SER A 1 86 ? 12.055 -15.156 -13.734 1 97.81 86 SER A N 1
ATOM 675 C CA . SER A 1 86 ? 11.078 -14.961 -14.797 1 97.81 86 SER A CA 1
ATOM 676 C C . SER A 1 86 ? 10.352 -16.25 -15.133 1 97.81 86 SER A C 1
ATOM 678 O O . SER A 1 86 ? 10.969 -17.328 -15.18 1 97.81 86 SER A O 1
ATOM 680 N N . GLY A 1 87 ? 9.07 -16.109 -15.391 1 97.19 87 GLY A N 1
ATOM 681 C CA . GLY A 1 87 ? 8.266 -17.234 -15.844 1 97.19 87 GLY A CA 1
ATOM 682 C C . GLY A 1 87 ? 8.578 -17.656 -17.266 1 97.19 87 GLY A C 1
ATOM 683 O O . GLY A 1 87 ? 8.047 -18.656 -17.75 1 97.19 87 GLY A O 1
ATOM 684 N N . LYS A 1 88 ? 9.43 -16.922 -17.922 1 96.5 88 LYS A N 1
ATOM 685 C CA . LYS A 1 88 ? 9.859 -17.297 -19.266 1 96.5 88 LYS A CA 1
ATOM 686 C C . LYS A 1 88 ? 10.617 -18.625 -19.25 1 96.5 88 LYS A C 1
ATOM 688 O O . LYS A 1 88 ? 10.492 -19.422 -20.188 1 96.5 88 LYS A O 1
ATOM 693 N N . ASP A 1 89 ? 11.391 -18.812 -18.156 1 96.12 89 ASP A N 1
ATOM 694 C CA . ASP A 1 89 ? 12.297 -19.953 -18.094 1 96.12 89 ASP A CA 1
ATOM 695 C C . ASP A 1 89 ? 11.93 -20.891 -16.953 1 96.12 89 ASP A C 1
ATOM 697 O O . ASP A 1 89 ? 12.594 -21.906 -16.734 1 96.12 89 ASP A O 1
ATOM 701 N N . HIS A 1 90 ? 10.938 -20.484 -16.234 1 97.38 90 HIS A N 1
ATOM 702 C CA . HIS A 1 90 ? 10.641 -21.25 -15.023 1 97.38 90 HIS A CA 1
ATOM 703 C C . HIS A 1 90 ? 9.141 -21.453 -14.852 1 97.38 90 HIS A C 1
ATOM 705 O O . HIS A 1 90 ? 8.352 -20.547 -15.141 1 97.38 90 HIS A O 1
ATOM 711 N N . CYS A 1 91 ? 8.758 -22.594 -14.398 1 97.94 91 CYS A N 1
ATOM 712 C CA . CYS A 1 91 ? 7.398 -22.859 -13.938 1 97.94 91 CYS A CA 1
ATOM 713 C C . CYS A 1 91 ? 7.262 -22.578 -12.453 1 97.94 91 CYS A C 1
ATOM 715 O O . CYS A 1 91 ? 7.512 -23.453 -11.625 1 97.94 91 CYS A O 1
ATOM 717 N N . LYS A 1 92 ? 6.746 -21.484 -12.156 1 98.62 92 LYS A N 1
ATOM 718 C CA . LYS A 1 92 ? 6.898 -20.938 -10.805 1 98.62 92 LYS A CA 1
ATOM 719 C C . LYS A 1 92 ? 6.012 -21.672 -9.812 1 98.62 92 LYS A C 1
ATOM 721 O O . LYS A 1 92 ? 6.398 -21.875 -8.656 1 98.62 92 LYS A O 1
ATOM 726 N N . PHE A 1 93 ? 4.812 -22.062 -10.211 1 98.75 93 PHE A N 1
ATOM 727 C CA . PHE A 1 93 ? 3.975 -22.859 -9.328 1 98.75 93 PHE A CA 1
ATOM 728 C C . PHE A 1 93 ? 4.695 -24.141 -8.906 1 98.75 93 PHE A C 1
ATOM 730 O O . PHE A 1 93 ? 4.734 -24.469 -7.719 1 98.75 93 PHE A O 1
ATOM 737 N N . GLU A 1 94 ? 5.273 -24.812 -9.859 1 98.44 94 GLU A N 1
ATOM 738 C CA . GLU A 1 94 ? 5.953 -26.078 -9.594 1 98.44 94 GLU A CA 1
ATOM 739 C C . GLU A 1 94 ? 7.227 -25.875 -8.781 1 98.44 94 GLU A C 1
ATOM 741 O O . GLU A 1 94 ? 7.434 -26.531 -7.762 1 98.44 94 GLU A O 1
ATOM 746 N N . GLU A 1 95 ? 8.055 -24.953 -9.164 1 98.31 95 GLU A N 1
ATOM 747 C CA . GLU A 1 95 ? 9.383 -24.781 -8.578 1 98.31 95 GLU A CA 1
ATOM 748 C C . GLU A 1 95 ? 9.281 -24.266 -7.141 1 98.31 95 GLU A C 1
ATOM 750 O O . GLU A 1 95 ? 10.141 -24.562 -6.309 1 98.31 95 GLU A O 1
ATOM 755 N N . MET A 1 96 ? 8.227 -23.516 -6.855 1 98.62 96 MET A N 1
ATOM 756 C CA . MET A 1 96 ? 8.062 -22.984 -5.504 1 98.62 96 MET A CA 1
ATOM 757 C C . MET A 1 96 ? 7.039 -23.797 -4.723 1 98.62 96 MET A C 1
ATOM 759 O O . MET A 1 96 ? 6.633 -23.406 -3.627 1 98.62 96 MET A O 1
ATOM 763 N N . LYS A 1 97 ? 6.594 -24.906 -5.273 1 98.44 97 LYS A N 1
ATOM 764 C CA . LYS A 1 97 ? 5.676 -25.844 -4.629 1 98.44 97 LYS A CA 1
ATOM 765 C C . LYS A 1 97 ? 4.402 -25.141 -4.172 1 98.44 97 LYS A C 1
ATOM 767 O O . LYS A 1 97 ? 3.975 -25.297 -3.027 1 98.44 97 LYS A O 1
ATOM 772 N N . LEU A 1 98 ? 3.969 -24.297 -4.977 1 98.75 98 LEU A N 1
ATOM 773 C CA . LEU A 1 98 ? 2.682 -23.641 -4.781 1 98.75 98 LEU A CA 1
ATOM 774 C C . LEU A 1 98 ? 1.583 -24.359 -5.562 1 98.75 98 LEU A C 1
ATOM 776 O O . LEU A 1 98 ? 1.836 -24.906 -6.637 1 98.75 98 LEU A O 1
ATOM 780 N N . THR A 1 99 ? 0.364 -24.328 -5.027 1 98.75 99 THR A N 1
ATOM 781 C CA . THR A 1 99 ? -0.739 -25.078 -5.613 1 98.75 99 THR A CA 1
ATOM 782 C C . THR A 1 99 ? -1.731 -24.141 -6.293 1 98.75 99 THR A C 1
ATOM 784 O O . THR A 1 99 ? -2.387 -23.344 -5.629 1 98.75 99 THR A O 1
ATOM 787 N N . PRO A 1 100 ? -1.83 -24.281 -7.645 1 98.75 100 PRO A N 1
ATOM 788 C CA . PRO A 1 100 ? -2.875 -23.484 -8.297 1 98.75 100 PRO A CA 1
ATOM 789 C C . PRO A 1 100 ? -4.281 -23.953 -7.93 1 98.75 100 PRO A C 1
ATOM 791 O O . PRO A 1 100 ? -4.598 -25.141 -8.062 1 98.75 100 PRO A O 1
ATOM 794 N N . GLY A 1 101 ? -5.051 -23.078 -7.395 1 98.56 101 GLY A N 1
ATOM 795 C CA . GLY A 1 101 ? -6.445 -23.359 -7.094 1 98.56 101 GLY A CA 1
ATOM 796 C C . GLY A 1 101 ? -7.406 -22.703 -8.07 1 98.56 101 GLY A C 1
ATOM 797 O O . GLY A 1 101 ? -7.027 -21.797 -8.82 1 98.56 101 GLY A O 1
ATOM 798 N N . ARG A 1 102 ? -8.625 -23.141 -8.094 1 97.81 102 ARG A N 1
ATOM 799 C CA . ARG A 1 102 ? -9.648 -22.578 -8.961 1 97.81 102 ARG A CA 1
ATOM 800 C C . ARG A 1 102 ? -10.297 -21.359 -8.32 1 97.81 102 ARG A C 1
ATOM 802 O O . ARG A 1 102 ? -10.766 -21.422 -7.18 1 97.81 102 ARG A O 1
ATOM 809 N N . ALA A 1 103 ? -10.312 -20.25 -9.078 1 98.38 103 ALA A N 1
ATOM 810 C CA . ALA A 1 103 ? -11.062 -19.078 -8.656 1 98.38 103 ALA A CA 1
ATOM 811 C C . ALA A 1 103 ? -12.562 -19.266 -8.883 1 98.38 103 ALA A C 1
ATOM 813 O O . ALA A 1 103 ? -12.977 -20.188 -9.578 1 98.38 103 ALA A O 1
ATOM 814 N N . SER A 1 104 ? -13.359 -18.438 -8.234 1 98.69 104 SER A N 1
ATOM 815 C CA . SER A 1 104 ? -14.812 -18.562 -8.344 1 98.69 104 SER A CA 1
ATOM 816 C C . SER A 1 104 ? -15.344 -17.828 -9.562 1 98.69 104 SER A C 1
ATOM 818 O O . SER A 1 104 ? -16.297 -18.266 -10.211 1 98.69 104 SER A O 1
ATOM 820 N N . ILE A 1 105 ? -14.742 -16.719 -9.875 1 98.81 105 ILE A N 1
ATOM 821 C CA . ILE A 1 105 ? -15.336 -15.852 -10.883 1 98.81 105 ILE A CA 1
ATOM 822 C C . ILE A 1 105 ? -14.391 -15.711 -12.07 1 98.81 105 ILE A C 1
ATOM 824 O O . ILE A 1 105 ? -14.812 -15.836 -13.227 1 98.81 105 ILE A O 1
ATOM 828 N N . VAL A 1 106 ? -13.125 -15.531 -11.844 1 98.88 106 VAL A N 1
ATOM 829 C CA . VAL A 1 106 ? -12.18 -15.305 -12.938 1 98.88 106 VAL A CA 1
ATOM 830 C C . VAL A 1 106 ? -11.523 -16.625 -13.344 1 98.88 106 VAL A C 1
ATOM 832 O O . VAL A 1 106 ? -11.625 -17.609 -12.625 1 98.88 106 VAL A O 1
ATOM 835 N N . ARG A 1 107 ? -10.781 -16.578 -14.438 1 98.69 107 ARG A N 1
ATOM 836 C CA . ARG A 1 107 ? -10.156 -17.781 -14.969 1 98.69 107 ARG A CA 1
ATOM 837 C C . ARG A 1 107 ? -8.75 -17.969 -14.398 1 98.69 107 ARG A C 1
ATOM 839 O O . ARG A 1 107 ? -8.219 -19.078 -14.391 1 98.69 107 ARG A O 1
ATOM 846 N N . ALA A 1 108 ? -8.133 -16.875 -13.984 1 98.88 108 ALA A N 1
ATOM 847 C CA . ALA A 1 108 ? -6.809 -16.953 -13.375 1 98.88 108 ALA A CA 1
ATOM 848 C C . ALA A 1 108 ? -6.836 -17.844 -12.133 1 98.88 108 ALA A C 1
ATOM 850 O O . ALA A 1 108 ? -7.816 -17.844 -11.383 1 98.88 108 ALA A O 1
ATOM 851 N N . PRO A 1 109 ? -5.785 -18.562 -11.898 1 98.88 109 PRO A N 1
ATOM 852 C CA . PRO A 1 109 ? -5.738 -19.391 -10.703 1 98.88 109 PRO A CA 1
ATOM 853 C C . PRO A 1 109 ? -5.469 -18.594 -9.43 1 98.88 109 PRO A C 1
ATOM 855 O O . PRO A 1 109 ? -4.844 -17.531 -9.484 1 98.88 109 PRO A O 1
ATOM 858 N N . LEU A 1 110 ? -6.02 -19.109 -8.328 1 98.81 110 LEU A N 1
ATOM 859 C CA . LEU A 1 110 ? -5.523 -18.609 -7.055 1 98.81 110 LEU A CA 1
ATOM 860 C C . LEU A 1 110 ? -4.363 -19.453 -6.547 1 98.81 110 LEU A C 1
ATOM 862 O O . LEU A 1 110 ? -3.969 -20.422 -7.195 1 98.81 110 LEU A O 1
ATOM 866 N N . ILE A 1 111 ? -3.629 -19.078 -5.527 1 98.88 111 ILE A N 1
ATOM 867 C CA . ILE A 1 111 ? -2.609 -19.859 -4.836 1 98.88 111 ILE A CA 1
ATOM 868 C C . ILE A 1 111 ? -3.186 -20.438 -3.541 1 98.88 111 ILE A C 1
ATOM 870 O O . ILE A 1 111 ? -3.523 -19.688 -2.621 1 98.88 111 ILE A O 1
ATOM 874 N N . GLU A 1 112 ? -3.225 -21.656 -3.404 1 98.75 112 GLU A N 1
ATOM 875 C CA . GLU A 1 112 ? -3.916 -22.328 -2.305 1 98.75 112 GLU A CA 1
ATOM 876 C C . GLU A 1 112 ? -3.271 -22 -0.963 1 98.75 112 GLU A C 1
ATOM 878 O O . GLU A 1 112 ? -3.959 -21.906 0.057 1 98.75 112 GLU A O 1
ATOM 883 N N . GLU A 1 113 ? -2.006 -21.812 -0.924 1 98.31 113 GLU A N 1
ATOM 884 C CA . GLU A 1 113 ? -1.262 -21.578 0.307 1 98.31 113 GLU A CA 1
ATOM 885 C C . GLU A 1 113 ? -1.532 -20.172 0.841 1 98.31 113 GLU A C 1
ATOM 887 O O . GLU A 1 113 ? -1.214 -19.859 1.992 1 98.31 113 GLU A O 1
ATOM 892 N N . SER A 1 114 ? -2.068 -19.25 -0.012 1 98.44 114 SER A N 1
ATOM 893 C CA . SER A 1 114 ? -2.379 -17.891 0.408 1 98.44 114 SER A CA 1
ATOM 894 C C . SER A 1 114 ? -3.537 -17.875 1.399 1 98.44 114 SER A C 1
ATOM 896 O O . SER A 1 114 ? -4.531 -18.578 1.218 1 98.44 114 SER A O 1
ATOM 898 N N . PRO A 1 115 ? -3.447 -17.047 2.424 1 97.94 115 PRO A N 1
ATOM 899 C CA . PRO A 1 115 ? -4.551 -16.953 3.381 1 97.94 115 PRO A CA 1
ATOM 900 C C . PRO A 1 115 ? -5.773 -16.25 2.809 1 97.94 115 PRO A C 1
ATOM 902 O O . PRO A 1 115 ? -6.898 -16.484 3.266 1 97.94 115 PRO A O 1
ATOM 905 N N . LEU A 1 116 ? -5.605 -15.406 1.893 1 98.12 116 LEU A N 1
ATOM 906 C CA . LEU A 1 116 ? -6.66 -14.586 1.306 1 98.12 116 LEU A CA 1
ATOM 907 C C . LEU A 1 116 ? -6.371 -14.297 -0.163 1 98.12 116 LEU A C 1
ATOM 909 O O . LEU A 1 116 ? -5.301 -13.797 -0.501 1 98.12 116 LEU A O 1
ATOM 913 N N . CYS A 1 117 ? -7.301 -14.609 -1.022 1 98.81 117 CYS A N 1
ATOM 914 C CA . CYS A 1 117 ? -7.18 -14.422 -2.465 1 98.81 117 CYS A CA 1
ATOM 915 C C . CYS A 1 117 ? -8.234 -13.445 -2.979 1 98.81 117 CYS A C 1
ATOM 917 O O . CYS A 1 117 ? -9.422 -13.617 -2.709 1 98.81 117 CYS A O 1
ATOM 919 N N . ILE A 1 118 ? -7.797 -12.461 -3.727 1 98.94 118 ILE A N 1
ATOM 920 C CA . ILE A 1 118 ? -8.688 -11.438 -4.25 1 98.94 118 ILE A CA 1
ATOM 921 C C . ILE A 1 118 ? -8.781 -11.555 -5.77 1 98.94 118 ILE A C 1
ATOM 923 O O . ILE A 1 118 ? -7.789 -11.367 -6.477 1 98.94 118 ILE A O 1
ATOM 927 N N . GLU A 1 119 ? -9.945 -11.859 -6.258 1 99 119 GLU A N 1
ATOM 928 C CA . GLU A 1 119 ? -10.172 -12.008 -7.691 1 99 119 GLU A CA 1
ATOM 929 C C . GLU A 1 119 ? -10.445 -10.664 -8.352 1 99 119 GLU A C 1
ATOM 931 O O . GLU A 1 119 ? -11.32 -9.914 -7.91 1 99 119 GLU A O 1
ATOM 936 N N . CYS A 1 120 ? -9.758 -10.453 -9.461 1 98.94 120 CYS A N 1
ATOM 937 C CA . CYS A 1 120 ? -9.797 -9.109 -10.039 1 98.94 120 CYS A CA 1
ATOM 938 C C . CYS A 1 120 ? -10.055 -9.172 -11.539 1 98.94 120 CYS A C 1
ATOM 940 O O . CYS A 1 120 ? -9.477 -10.008 -12.242 1 98.94 120 CYS A O 1
ATOM 942 N N . ARG A 1 121 ? -10.875 -8.25 -11.984 1 98.94 121 ARG A N 1
ATOM 943 C CA . ARG A 1 121 ? -11.086 -7.988 -13.406 1 98.94 121 ARG A CA 1
ATOM 944 C C . ARG A 1 121 ? -10.594 -6.598 -13.789 1 98.94 121 ARG A C 1
ATOM 946 O O . ARG A 1 121 ? -11.023 -5.598 -13.203 1 98.94 121 ARG A O 1
ATOM 953 N N . VAL A 1 122 ? -9.75 -6.551 -14.766 1 98.94 122 VAL A N 1
ATOM 954 C CA . VAL A 1 122 ? -9.148 -5.289 -15.18 1 98.94 122 VAL A CA 1
ATOM 955 C C . VAL A 1 122 ? -10.18 -4.453 -15.938 1 98.94 122 VAL A C 1
ATOM 957 O O . VAL A 1 122 ? -10.836 -4.949 -16.859 1 98.94 122 VAL A O 1
ATOM 960 N N . LYS A 1 123 ? -10.25 -3.227 -15.531 1 98.69 123 LYS A N 1
ATOM 961 C CA . LYS A 1 123 ? -11.156 -2.285 -16.188 1 98.69 123 LYS A CA 1
ATOM 962 C C . LYS A 1 123 ? -10.406 -1.41 -17.188 1 98.69 123 LYS A C 1
ATOM 964 O O . LYS A 1 123 ? -10.945 -1.062 -18.234 1 98.69 123 LYS A O 1
ATOM 969 N N . GLU A 1 124 ? -9.258 -1.052 -16.781 1 98.06 124 GLU A N 1
ATOM 970 C CA . GLU A 1 124 ? -8.461 -0.103 -17.562 1 98.06 124 GLU A CA 1
ATOM 971 C C . GLU A 1 124 ? -6.973 -0.312 -17.328 1 98.06 124 GLU A C 1
ATOM 973 O O . GLU A 1 124 ? -6.547 -0.611 -16.203 1 98.06 124 GLU A O 1
ATOM 978 N N . VAL A 1 125 ? -6.254 -0.214 -18.406 1 98.75 125 VAL A N 1
ATOM 979 C CA . VAL A 1 125 ? -4.797 -0.184 -18.312 1 98.75 125 VAL A CA 1
ATOM 980 C C . VAL A 1 125 ? -4.285 1.212 -18.656 1 98.75 125 VAL A C 1
ATOM 982 O O . VAL A 1 125 ? -4.438 1.674 -19.781 1 98.75 125 VAL A O 1
ATOM 985 N N . MET A 1 126 ? -3.656 1.861 -17.703 1 98.44 126 MET A N 1
ATOM 986 C CA . MET A 1 126 ? -3.176 3.23 -17.875 1 98.44 126 MET A CA 1
ATOM 987 C C . MET A 1 126 ? -1.658 3.26 -18.031 1 98.44 126 MET A C 1
ATOM 989 O O . MET A 1 126 ? -0.933 2.791 -17.141 1 98.44 126 MET A O 1
ATOM 993 N N . ARG A 1 127 ? -1.201 3.816 -19.094 1 98.19 127 ARG A N 1
ATOM 994 C CA . ARG A 1 127 ? 0.233 3.996 -19.297 1 98.19 127 ARG A CA 1
ATOM 995 C C . ARG A 1 127 ? 0.75 5.191 -18.5 1 98.19 127 ARG A C 1
ATOM 997 O O . ARG A 1 127 ? 0.27 6.312 -18.688 1 98.19 127 ARG A O 1
ATOM 1004 N N . LEU A 1 128 ? 1.771 5.016 -17.703 1 98.5 128 LEU A N 1
ATOM 1005 C CA . LEU A 1 128 ? 2.25 6.098 -16.859 1 98.5 128 LEU A CA 1
ATOM 1006 C C . LEU A 1 128 ? 3.703 6.438 -17.172 1 98.5 128 LEU A C 1
ATOM 1008 O O . LEU A 1 128 ? 4.16 7.551 -16.891 1 98.5 128 LEU A O 1
ATOM 1012 N N . GLY A 1 129 ? 4.504 5.586 -17.641 1 98.38 129 GLY A N 1
ATOM 1013 C CA . GLY A 1 129 ? 5.93 5.66 -17.906 1 98.38 129 GLY A CA 1
ATOM 1014 C C . GLY A 1 129 ? 6.621 4.312 -17.859 1 98.38 129 GLY A C 1
ATOM 1015 O O . GLY A 1 129 ? 6.355 3.447 -18.703 1 98.38 129 GLY A O 1
ATOM 1016 N N . SER A 1 130 ? 7.383 4.09 -16.828 1 98.69 130 SER A N 1
ATOM 1017 C CA . SER A 1 130 ? 8.078 2.812 -16.688 1 98.69 130 SER A CA 1
ATOM 1018 C C . SER A 1 130 ? 7.098 1.685 -16.391 1 98.69 130 SER A C 1
ATOM 1020 O O . SER A 1 130 ? 7.375 0.518 -16.672 1 98.69 130 SER A O 1
ATOM 1022 N N . HIS A 1 131 ? 6.004 2.037 -15.766 1 98.81 131 HIS A N 1
ATOM 1023 C CA . HIS A 1 131 ? 4.988 1.062 -15.383 1 98.81 131 HIS A CA 1
ATOM 1024 C C . HIS A 1 131 ? 3.639 1.399 -16.016 1 98.81 131 HIS A C 1
ATOM 1026 O O . HIS A 1 131 ? 3.318 2.572 -16.203 1 98.81 131 HIS A O 1
ATOM 1032 N N . ASP A 1 132 ? 2.949 0.407 -16.359 1 98.88 132 ASP A N 1
ATOM 1033 C CA . ASP A 1 132 ? 1.522 0.566 -16.625 1 98.88 132 ASP A CA 1
ATOM 1034 C C . ASP A 1 132 ? 0.693 0.2 -15.391 1 98.88 132 ASP A C 1
ATOM 1036 O O . ASP A 1 132 ? 1.016 -0.753 -14.68 1 98.88 132 ASP A O 1
ATOM 1040 N N . MET A 1 133 ? -0.3 0.975 -15.172 1 98.88 133 MET A N 1
ATOM 1041 C CA . MET A 1 133 ? -1.214 0.758 -14.055 1 98.88 133 MET A CA 1
ATOM 1042 C C . MET A 1 133 ? -2.453 -0.01 -14.508 1 98.88 133 MET A C 1
ATOM 1044 O O . MET A 1 133 ? -3.189 0.45 -15.383 1 98.88 133 MET A O 1
ATOM 1048 N N . PHE A 1 134 ? -2.67 -1.237 -13.984 1 98.94 134 PHE A N 1
ATOM 1049 C CA . PHE A 1 134 ? -3.881 -2.016 -14.211 1 98.94 134 PHE A CA 1
ATOM 1050 C C . PHE A 1 134 ? -4.941 -1.683 -13.172 1 98.94 134 PHE A C 1
ATOM 1052 O O . PHE A 1 134 ? -4.828 -2.084 -12.016 1 98.94 134 PHE A O 1
ATOM 1059 N N . ILE A 1 135 ? -5.906 -0.962 -13.531 1 98.94 135 ILE A N 1
ATOM 1060 C CA . ILE A 1 135 ? -7.031 -0.61 -12.672 1 98.94 135 ILE A CA 1
ATOM 1061 C C . ILE A 1 135 ? -8.117 -1.681 -12.773 1 98.94 135 ILE A C 1
ATOM 1063 O O . ILE A 1 135 ? -8.562 -2.014 -13.875 1 98.94 135 ILE A O 1
ATOM 1067 N N . SER A 1 136 ? -8.523 -2.178 -11.586 1 98.94 136 SER A N 1
ATOM 1068 C CA . SER A 1 136 ? -9.352 -3.377 -11.625 1 98.94 136 SER A CA 1
ATOM 1069 C C . SER A 1 136 ? -10.5 -3.287 -10.633 1 98.94 136 SER A C 1
ATOM 1071 O O . SER A 1 136 ? -10.422 -2.551 -9.648 1 98.94 136 SER A O 1
ATOM 1073 N N . GLU A 1 137 ? -11.531 -4.035 -10.891 1 98.88 137 GLU A N 1
ATOM 1074 C CA . GLU A 1 137 ? -12.594 -4.301 -9.922 1 98.88 137 GLU A CA 1
ATOM 1075 C C . GLU A 1 137 ? -12.336 -5.602 -9.164 1 98.88 137 GLU A C 1
ATOM 1077 O O . GLU A 1 137 ? -11.891 -6.59 -9.75 1 98.88 137 GLU A O 1
ATOM 1082 N N . VAL A 1 138 ? -12.555 -5.559 -7.875 1 98.94 138 VAL A N 1
ATOM 1083 C CA . VAL A 1 138 ? -12.578 -6.785 -7.09 1 98.94 138 VAL A CA 1
ATOM 1084 C C . VAL A 1 138 ? -13.914 -7.504 -7.297 1 98.94 138 VAL A C 1
ATOM 1086 O O . VAL A 1 138 ? -14.977 -6.949 -7.012 1 98.94 138 VAL A O 1
ATOM 1089 N N . VAL A 1 139 ? -13.828 -8.766 -7.742 1 98.94 139 VAL A N 1
ATOM 1090 C CA . VAL A 1 139 ? -15.078 -9.406 -8.117 1 98.94 139 VAL A CA 1
ATOM 1091 C C . VAL A 1 139 ? -15.383 -10.547 -7.145 1 98.94 139 VAL A C 1
ATOM 1093 O O . VAL A 1 139 ? -16.516 -11.055 -7.109 1 98.94 139 VAL A O 1
ATOM 1096 N N . ASN A 1 140 ? -14.469 -10.922 -6.383 1 98.88 140 ASN A N 1
ATOM 1097 C CA . ASN A 1 140 ? -14.633 -11.945 -5.355 1 98.88 140 ASN A CA 1
ATOM 1098 C C . ASN A 1 140 ? -13.438 -11.984 -4.406 1 98.88 140 ASN A C 1
ATOM 1100 O O . ASN A 1 140 ? -12.336 -11.555 -4.762 1 98.88 140 ASN A O 1
ATOM 1104 N N . VAL A 1 141 ? -13.672 -12.422 -3.209 1 98.62 141 VAL A N 1
ATOM 1105 C CA . VAL A 1 141 ? -12.609 -12.688 -2.246 1 98.62 141 VAL A CA 1
ATOM 1106 C C . VAL A 1 141 ? -12.766 -14.102 -1.688 1 98.62 141 VAL A C 1
ATOM 1108 O O . VAL A 1 141 ? -13.867 -14.516 -1.314 1 98.62 141 VAL A O 1
ATOM 1111 N N . LYS A 1 142 ? -11.68 -14.836 -1.688 1 98.25 142 LYS A N 1
ATOM 1112 C CA . LYS A 1 142 ? -11.656 -16.156 -1.065 1 98.25 142 LYS A CA 1
ATOM 1113 C C . LYS A 1 142 ? -10.758 -16.156 0.17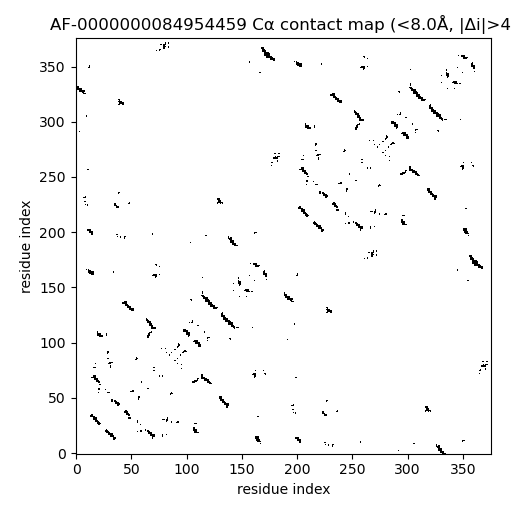 1 98.25 142 LYS A C 1
ATOM 1115 O O . LYS A 1 142 ? -9.578 -15.812 0.089 1 98.25 142 LYS A O 1
ATOM 1120 N N . ALA A 1 143 ? -11.312 -16.562 1.264 1 97.44 143 ALA A N 1
ATOM 1121 C CA . ALA A 1 143 ? -10.586 -16.578 2.531 1 97.44 143 ALA A CA 1
ATOM 1122 C C . ALA A 1 143 ? -10.391 -18 3.043 1 97.44 143 ALA A C 1
ATOM 1124 O O . ALA A 1 143 ? -11.336 -18.797 3.061 1 97.44 143 ALA A O 1
ATOM 1125 N N . ASP A 1 144 ? -9.18 -18.312 3.428 1 97.12 144 ASP A N 1
ATOM 1126 C CA . ASP A 1 144 ? -8.883 -19.609 4.023 1 97.12 144 ASP A CA 1
ATOM 1127 C C . ASP A 1 144 ? -9.547 -19.75 5.391 1 97.12 144 ASP A C 1
ATOM 1129 O O . ASP A 1 144 ? -9.289 -18.953 6.297 1 97.12 144 ASP A O 1
ATOM 1133 N N . GLU A 1 145 ? -10.266 -20.719 5.586 1 94.81 145 GLU A N 1
ATOM 1134 C CA . GLU A 1 145 ? -11.039 -20.953 6.801 1 94.81 145 GLU A CA 1
ATOM 1135 C C . GLU A 1 145 ? -10.125 -21.078 8.016 1 94.81 145 GLU A C 1
ATOM 1137 O O . GLU A 1 145 ? -10.539 -20.797 9.148 1 94.81 145 GLU A O 1
ATOM 1142 N N . LYS A 1 146 ? -8.914 -21.484 7.754 1 93.69 146 LYS A N 1
ATOM 1143 C CA . LYS A 1 146 ? -7.938 -21.656 8.82 1 93.69 146 LYS A CA 1
ATOM 1144 C C . LYS A 1 146 ? -7.727 -20.359 9.594 1 93.69 146 LYS A C 1
ATOM 1146 O O . LYS A 1 146 ? -7.316 -20.391 10.758 1 93.69 146 LYS A O 1
ATOM 1151 N N . TYR A 1 147 ? -8.039 -19.219 8.969 1 94.31 147 TYR A N 1
ATOM 1152 C CA . TYR A 1 147 ? -7.734 -17.938 9.586 1 94.31 147 TYR A CA 1
ATOM 1153 C C . TYR A 1 147 ? -9.008 -17.234 10.023 1 94.31 147 TYR A C 1
ATOM 1155 O O . TYR A 1 147 ? -8.984 -16.047 10.367 1 94.31 147 TYR A O 1
ATOM 1163 N N . LEU A 1 148 ? -10.055 -17.906 9.953 1 92.81 148 LEU A N 1
ATOM 1164 C CA . LEU A 1 148 ? -11.32 -17.328 10.391 1 92.81 148 LEU A CA 1
ATOM 1165 C C . LEU A 1 148 ? -11.594 -17.641 11.852 1 92.81 148 LEU A C 1
ATOM 1167 O O . LEU A 1 148 ? -11.336 -18.766 12.305 1 92.81 148 LEU A O 1
ATOM 1171 N N . HIS A 1 149 ? -11.992 -16.625 12.539 1 88.81 149 HIS A N 1
ATOM 1172 C CA . HIS A 1 149 ? -12.438 -16.875 13.906 1 88.81 149 HIS A CA 1
ATOM 1173 C C . HIS A 1 149 ? -13.641 -17.828 13.93 1 88.81 149 HIS A C 1
ATOM 1175 O O . HIS A 1 149 ? -14.641 -17.578 13.25 1 88.81 149 HIS A O 1
ATOM 1181 N N . PRO A 1 150 ? -13.539 -18.75 14.75 1 86.5 150 PRO A N 1
ATOM 1182 C CA . PRO A 1 150 ? -14.57 -19.797 14.695 1 86.5 150 PRO A CA 1
ATOM 1183 C C . PRO A 1 150 ? -15.945 -19.281 15.094 1 86.5 150 PRO A C 1
ATOM 1185 O O . PRO A 1 150 ? -16.969 -19.75 14.578 1 86.5 150 PRO A O 1
ATOM 1188 N N . GLU A 1 151 ? -15.969 -18.25 15.906 1 88.5 151 GLU A N 1
ATOM 1189 C CA . GLU A 1 151 ? -17.25 -17.766 16.406 1 88.5 151 GLU A CA 1
ATOM 1190 C C . GLU A 1 151 ? -17.75 -16.578 15.578 1 88.5 151 GLU A C 1
ATOM 1192 O O . GLU A 1 151 ? -18.922 -16.547 15.195 1 88.5 151 GLU A O 1
ATOM 1197 N N . THR A 1 152 ? -16.938 -15.672 15.242 1 87.19 152 THR A N 1
ATOM 1198 C CA . THR A 1 152 ? -17.375 -14.43 14.625 1 87.19 152 THR A CA 1
ATOM 1199 C C . THR A 1 152 ? -17.234 -14.492 13.109 1 87.19 152 THR A C 1
ATOM 1201 O O . THR A 1 152 ? -17.844 -13.703 12.383 1 87.19 152 THR A O 1
ATOM 1204 N N . GLY A 1 153 ? -16.359 -15.398 12.641 1 87.88 153 GLY A N 1
ATOM 1205 C CA . GLY A 1 153 ? -16.109 -15.477 11.211 1 87.88 153 GLY A CA 1
ATOM 1206 C C . GLY A 1 153 ? -15.172 -14.391 10.711 1 87.88 153 GLY A C 1
ATOM 1207 O O . GLY A 1 153 ? -14.891 -14.312 9.516 1 87.88 153 GLY A O 1
ATOM 1208 N N . ALA A 1 154 ? -14.75 -13.625 11.617 1 87 154 ALA A N 1
ATOM 1209 C CA . ALA A 1 154 ? -13.852 -12.539 11.234 1 87 154 ALA A CA 1
ATOM 1210 C C . ALA A 1 154 ? -12.477 -13.07 10.844 1 87 154 ALA A C 1
ATOM 1212 O O . ALA A 1 154 ? -11.977 -14.016 11.453 1 87 154 ALA A O 1
ATOM 1213 N N . PHE A 1 155 ? -11.93 -12.57 9.789 1 89.69 155 PHE A N 1
ATOM 1214 C CA . PHE A 1 155 ? -10.594 -12.969 9.352 1 89.69 155 PHE A CA 1
ATOM 1215 C C . PHE A 1 155 ? -9.531 -12.414 10.305 1 89.69 155 PHE A C 1
ATOM 1217 O O . PHE A 1 155 ? -9.508 -11.219 10.586 1 89.69 155 PHE A O 1
ATOM 1224 N N . ASP A 1 156 ? -8.703 -13.234 10.789 1 88.12 156 ASP A N 1
ATOM 1225 C CA . ASP A 1 156 ? -7.625 -12.859 11.703 1 88.12 156 ASP A CA 1
ATOM 1226 C C . ASP A 1 156 ? -6.332 -12.578 10.938 1 88.12 156 ASP A C 1
ATOM 1228 O O . ASP A 1 156 ? -5.512 -13.477 10.742 1 88.12 156 ASP A O 1
ATOM 1232 N N . MET A 1 157 ? -6.098 -11.367 10.625 1 83.38 157 MET A N 1
ATOM 1233 C CA . MET A 1 157 ? -4.941 -10.953 9.828 1 83.38 157 MET A CA 1
ATOM 1234 C C . MET A 1 157 ? -3.648 -11.133 10.617 1 83.38 157 MET A C 1
ATOM 1236 O O . MET A 1 157 ? -2.594 -11.391 10.031 1 83.38 157 MET A O 1
ATOM 1240 N N . GLN A 1 158 ? -3.742 -10.93 11.906 1 82.06 158 GLN A N 1
ATOM 1241 C CA . GLN A 1 158 ? -2.562 -11.117 12.742 1 82.06 158 GLN A CA 1
ATOM 1242 C C . GLN A 1 158 ? -2.137 -12.578 12.781 1 82.06 158 GLN A C 1
ATOM 1244 O O . GLN A 1 158 ? -0.945 -12.891 12.695 1 82.06 158 GLN A O 1
ATOM 1249 N N . LYS A 1 159 ? -3.135 -13.422 12.914 1 86.94 159 LYS A N 1
ATOM 1250 C CA . LYS A 1 159 ? -2.846 -14.852 12.906 1 86.94 159 LYS A CA 1
ATOM 1251 C C . LYS A 1 159 ? -2.178 -15.266 11.594 1 86.94 159 LYS A C 1
ATOM 1253 O O . LYS A 1 159 ? -1.298 -16.125 11.586 1 86.94 159 LYS A O 1
ATOM 1258 N N . ALA A 1 160 ? -2.557 -14.648 10.547 1 91.25 160 ALA A N 1
ATOM 1259 C CA . ALA A 1 160 ? -1.99 -14.984 9.242 1 91.25 160 ALA 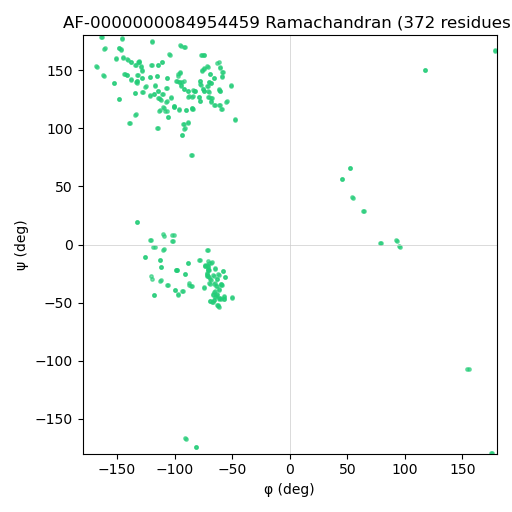A CA 1
ATOM 1260 C C . ALA A 1 160 ? -0.539 -14.523 9.141 1 91.25 160 ALA A C 1
ATOM 1262 O O . ALA A 1 160 ? 0.227 -15.039 8.32 1 91.25 160 ALA A O 1
ATOM 1263 N N . ASP A 1 161 ? -0.123 -13.531 9.969 1 94.19 161 ASP A N 1
ATOM 1264 C CA . ASP A 1 161 ? 1.229 -12.977 9.969 1 94.19 161 ASP A CA 1
ATOM 1265 C C . ASP A 1 161 ? 1.639 -12.539 8.562 1 94.19 161 ASP A C 1
ATOM 1267 O O . ASP A 1 161 ? 2.615 -13.039 8.008 1 94.19 161 ASP A O 1
ATOM 1271 N N . LEU A 1 162 ? 1.001 -11.57 8.055 1 97 162 LEU A N 1
ATOM 1272 C CA . LEU A 1 162 ? 1.178 -11.102 6.688 1 97 162 LEU A CA 1
ATOM 1273 C C . LEU A 1 162 ? 2.576 -10.523 6.488 1 97 162 LEU A C 1
ATOM 1275 O O . LEU A 1 162 ? 3.127 -9.891 7.395 1 97 162 LEU A O 1
ATOM 1279 N N . LEU A 1 163 ? 3.09 -10.75 5.367 1 97.5 163 LEU A N 1
ATOM 1280 C CA . LEU A 1 163 ? 4.41 -10.273 4.965 1 97.5 163 LEU A CA 1
ATOM 1281 C C . LEU A 1 163 ? 4.375 -8.781 4.652 1 97.5 163 LEU A C 1
ATOM 1283 O O . LEU A 1 163 ? 3.449 -8.297 3.994 1 97.5 163 LEU A O 1
ATOM 1287 N N . THR A 1 164 ? 5.34 -8.086 5.172 1 97.25 164 THR A N 1
ATOM 1288 C CA . THR A 1 164 ? 5.477 -6.652 4.926 1 97.25 164 THR A CA 1
ATOM 1289 C C . THR A 1 164 ? 6.781 -6.352 4.188 1 97.25 164 THR A C 1
ATOM 1291 O O . THR A 1 164 ? 7.824 -6.93 4.5 1 97.25 164 THR A O 1
ATOM 1294 N N . TYR A 1 165 ? 6.699 -5.469 3.215 1 98.06 165 TYR A N 1
ATOM 1295 C CA . TYR A 1 165 ? 7.863 -5.07 2.426 1 98.06 165 TYR A CA 1
ATOM 1296 C C . TYR A 1 165 ? 8.258 -3.627 2.729 1 98.06 165 TYR A C 1
ATOM 1298 O O . TYR A 1 165 ? 7.406 -2.734 2.734 1 98.06 165 TYR A O 1
ATOM 1306 N N . VAL A 1 166 ? 9.539 -3.418 3.02 1 97.25 166 VAL A N 1
ATOM 1307 C CA . VAL A 1 166 ? 10.078 -2.088 3.285 1 97.25 166 VAL A CA 1
ATOM 1308 C C . VAL A 1 166 ? 11.445 -1.938 2.621 1 97.25 166 VAL A C 1
ATOM 1310 O O . VAL A 1 166 ? 12.445 -2.469 3.115 1 97.25 166 VAL A O 1
ATOM 1313 N N . HIS A 1 167 ? 11.453 -1.209 1.538 1 94.62 167 HIS A N 1
ATOM 1314 C CA . HIS A 1 167 ? 12.672 -0.806 0.839 1 94.62 167 HIS A CA 1
ATOM 1315 C C . HIS A 1 167 ? 13.633 -1.98 0.681 1 94.62 167 HIS A C 1
ATOM 1317 O O . HIS A 1 167 ? 14.781 -1.907 1.108 1 94.62 167 HIS A O 1
ATOM 1323 N N . GLY A 1 168 ? 13.18 -2.994 0.101 1 95.5 168 GLY A N 1
ATOM 1324 C CA . GLY A 1 168 ? 14.055 -4.094 -0.267 1 95.5 168 GLY A CA 1
ATOM 1325 C C . GLY A 1 168 ? 14.133 -5.18 0.792 1 95.5 168 GLY A C 1
ATOM 1326 O O . GLY A 1 168 ? 14.898 -6.137 0.658 1 95.5 168 GLY A O 1
ATOM 1327 N N . LYS A 1 169 ? 13.375 -5.027 1.823 1 97 169 LYS A N 1
ATOM 1328 C CA . LYS A 1 169 ? 13.422 -6.012 2.902 1 97 169 LYS A CA 1
ATOM 1329 C C . LYS A 1 169 ? 12.023 -6.508 3.252 1 97 169 LYS A C 1
ATOM 1331 O O . LYS A 1 169 ? 11.039 -5.781 3.078 1 97 169 LYS A O 1
ATOM 1336 N N . TYR A 1 170 ? 11.992 -7.77 3.703 1 97.69 170 TYR A N 1
ATOM 1337 C CA . TYR A 1 170 ? 10.742 -8.398 4.121 1 97.69 170 TYR A CA 1
ATOM 1338 C C . TYR A 1 170 ? 10.688 -8.531 5.637 1 97.69 170 TYR A C 1
ATOM 1340 O O . TYR A 1 170 ? 11.672 -8.922 6.27 1 97.69 170 TYR A O 1
ATOM 1348 N N . TYR A 1 171 ? 9.547 -8.172 6.141 1 96.62 171 TYR A N 1
ATOM 1349 C CA . TYR A 1 171 ? 9.328 -8.242 7.578 1 96.62 171 TYR A CA 1
ATOM 1350 C C . TYR A 1 171 ? 8.039 -8.984 7.898 1 96.62 171 TYR A C 1
ATOM 1352 O O . TYR A 1 171 ? 7.121 -9.039 7.07 1 96.62 171 TYR A O 1
ATOM 1360 N N . GLY A 1 172 ? 8.016 -9.586 9.086 1 95.12 172 GLY A N 1
ATOM 1361 C CA . GLY A 1 172 ? 6.738 -10.055 9.609 1 95.12 172 GLY A CA 1
ATOM 1362 C C . GLY A 1 172 ? 5.918 -8.961 10.258 1 95.12 172 GLY A C 1
ATOM 1363 O O . GLY A 1 172 ? 6.238 -7.773 10.125 1 95.12 172 GLY A O 1
ATOM 1364 N N . MET A 1 173 ? 4.836 -9.391 10.82 1 93.38 173 MET A N 1
ATOM 1365 C CA . MET A 1 173 ? 3.988 -8.43 11.523 1 93.38 173 MET A CA 1
ATOM 1366 C C . MET A 1 173 ? 4.57 -8.078 12.883 1 93.38 173 MET A C 1
ATOM 1368 O O . MET A 1 173 ? 5.074 -8.945 13.594 1 93.38 173 MET A O 1
ATOM 1372 N N . GLY A 1 174 ? 4.535 -6.777 13.227 1 93.56 174 GLY A N 1
ATOM 1373 C CA . GLY A 1 174 ? 5.047 -6.328 14.508 1 93.56 174 GLY A CA 1
ATOM 1374 C C . GLY A 1 174 ? 3.994 -6.32 15.602 1 93.56 174 GLY A C 1
ATOM 1375 O O . GLY A 1 174 ? 2.951 -6.965 15.477 1 93.56 174 GLY A O 1
ATOM 1376 N N . ASP A 1 175 ? 4.355 -5.656 16.719 1 94.31 175 ASP A N 1
ATOM 1377 C CA . ASP A 1 175 ? 3.439 -5.633 17.859 1 94.31 175 ASP A CA 1
ATOM 1378 C C . ASP A 1 175 ? 2.268 -4.688 17.594 1 94.31 175 ASP A C 1
ATOM 1380 O O . ASP A 1 175 ? 2.424 -3.668 16.922 1 94.31 175 ASP A O 1
ATOM 1384 N N . LEU A 1 176 ? 1.162 -4.98 18.203 1 95.94 176 LEU A N 1
ATOM 1385 C CA . LEU A 1 176 ? -0.05 -4.172 18.125 1 95.94 176 LEU A CA 1
ATOM 1386 C C . LEU A 1 176 ? 0.114 -2.869 18.891 1 95.94 176 LEU A C 1
ATOM 1388 O O . LEU A 1 176 ? 0.554 -2.879 20.047 1 95.94 176 LEU A O 1
ATOM 1392 N N . LEU A 1 177 ? -0.245 -1.774 18.297 1 97.12 177 LEU A N 1
ATOM 1393 C CA . LEU A 1 177 ? -0.062 -0.47 18.922 1 97.12 177 LEU A CA 1
ATOM 1394 C C . LEU A 1 177 ? -1.407 0.161 19.266 1 97.12 177 LEU A C 1
ATOM 1396 O O . LEU A 1 177 ? -1.504 0.954 20.203 1 97.12 177 LEU A O 1
ATOM 1400 N N . GLY A 1 178 ? -2.395 -0.125 18.484 1 96.75 178 GLY A N 1
ATOM 1401 C CA . GLY A 1 178 ? -3.711 0.471 18.641 1 96.75 178 GLY A CA 1
ATOM 1402 C C . GLY A 1 178 ? -4.684 0.067 17.547 1 96.75 178 GLY A C 1
ATOM 1403 O O . GLY A 1 178 ? -4.391 -0.82 16.75 1 96.75 178 GLY A O 1
ATOM 1404 N N . PHE A 1 179 ? -5.836 0.583 17.641 1 96.31 179 PHE A N 1
ATOM 1405 C CA . PHE A 1 179 ? -6.871 0.297 16.656 1 96.31 179 PHE A CA 1
ATOM 1406 C C . PHE A 1 179 ? -7.523 1.583 16.172 1 96.31 179 PHE A C 1
ATOM 1408 O O . PHE A 1 179 ? -7.434 2.621 16.828 1 96.31 179 PHE A O 1
ATOM 1415 N N . PHE A 1 180 ? -8.078 1.516 15.07 1 96.38 180 PHE A N 1
ATOM 1416 C CA . PHE A 1 180 ? -8.734 2.674 14.477 1 96.38 180 PHE A CA 1
ATOM 1417 C C . PHE A 1 180 ? -9.773 3.248 15.43 1 96.38 180 PHE A C 1
ATOM 1419 O O . PHE A 1 180 ? -10.695 2.545 15.852 1 96.38 180 PHE A O 1
ATOM 1426 N N . GLY A 1 181 ? -9.625 4.473 15.742 1 97.06 181 GLY A N 1
ATOM 1427 C CA . GLY A 1 181 ? -10.578 5.164 16.594 1 97.06 181 GLY A CA 1
ATOM 1428 C C . GLY A 1 181 ? -10.164 5.18 18.062 1 97.06 181 GLY A C 1
ATOM 1429 O O . GLY A 1 181 ? -10.805 5.84 18.875 1 97.06 181 GLY A O 1
ATOM 1430 N N . TRP A 1 182 ? -9.055 4.57 18.391 1 96.06 182 TRP A N 1
ATOM 1431 C CA . TRP A 1 182 ? -8.68 4.453 19.797 1 96.06 182 TRP A CA 1
ATOM 1432 C C . TRP A 1 182 ? -8.234 5.805 20.344 1 96.06 182 TRP A C 1
ATOM 1434 O O . TRP A 1 182 ? -8.344 6.051 21.547 1 96.06 182 TRP A O 1
ATOM 1444 N N . SER A 1 183 ? -7.781 6.711 19.547 1 95.19 183 SER A N 1
ATOM 1445 C CA . SER A 1 183 ? -7.27 8.008 19.953 1 95.19 183 SER A CA 1
ATOM 1446 C C . SER A 1 183 ? -8.398 8.922 20.438 1 95.19 183 SER A C 1
ATOM 1448 O O . SER A 1 183 ? -8.148 9.93 21.094 1 95.19 183 SER A O 1
ATOM 1450 N N . VAL A 1 184 ? -9.562 8.617 20.031 1 95.62 184 VAL A N 1
ATOM 1451 C CA . VAL A 1 184 ? -10.68 9.492 20.375 1 95.62 184 VAL A CA 1
ATOM 1452 C C . VAL A 1 184 ? -11.586 8.789 21.391 1 95.62 184 VAL A C 1
ATOM 1454 O O . VAL A 1 184 ? -12.648 9.305 21.734 1 95.62 184 VAL A O 1
ATOM 1457 N N . LYS A 1 185 ? -11.234 7.586 21.641 1 88.31 185 LYS A N 1
ATOM 1458 C CA . LYS A 1 185 ? -12.047 6.867 22.625 1 88.31 185 LYS A CA 1
ATOM 1459 C C . LYS A 1 185 ? -12.016 7.559 23.984 1 88.31 185 LYS A C 1
ATOM 1461 O O . LYS A 1 185 ? -10.953 7.977 24.453 1 88.31 185 LYS A O 1
ATOM 1466 N N . LYS A 1 186 ? -13.211 7.992 24.484 1 75 186 LYS A N 1
ATOM 1467 C CA . LYS A 1 186 ? -13.352 8.578 25.812 1 75 186 LYS A CA 1
ATOM 1468 C C . LYS A 1 186 ? -12.891 7.613 26.891 1 75 186 LYS A C 1
ATOM 1470 O O . LYS A 1 186 ? -13.125 6.406 26.797 1 75 186 LYS A O 1
ATOM 1475 N N . LYS A 1 187 ? -11.883 7.906 27.641 1 63.53 187 LYS A N 1
ATOM 1476 C CA . LYS A 1 187 ? -11.562 7.125 28.828 1 63.53 187 LYS A CA 1
ATOM 1477 C C . LYS A 1 187 ? -12.797 6.891 29.688 1 63.53 187 LYS A C 1
ATOM 1479 O O . LYS A 1 187 ? -13.523 7.832 30.016 1 63.53 187 LYS A O 1
ATOM 1484 N N . LYS A 1 188 ? -13.219 5.578 29.594 1 46.53 188 LYS A N 1
ATOM 1485 C CA . LYS A 1 188 ? -14.219 5.289 30.609 1 46.53 188 LYS A CA 1
ATOM 1486 C C . LYS A 1 188 ? -13.664 5.523 32 1 46.53 188 LYS A C 1
ATOM 1488 O O . LYS A 1 188 ? -12.516 5.184 32.281 1 46.53 188 LYS A O 1
ATOM 1493 N N . MET B 1 1 ? -9.664 -25.328 3.244 1 90.75 1 MET B N 1
ATOM 1494 C CA . MET B 1 1 ? -10.781 -24.922 2.385 1 90.75 1 MET B CA 1
ATOM 1495 C C . MET B 1 1 ? -10.977 -23.406 2.416 1 90.75 1 MET B C 1
ATOM 1497 O O . MET B 1 1 ? -10.664 -22.766 3.416 1 90.75 1 MET B O 1
ATOM 1501 N N . LYS B 1 2 ? -11.422 -22.844 1.286 1 95.56 2 LYS B N 1
ATOM 1502 C CA . LYS B 1 2 ? -11.617 -21.391 1.23 1 95.56 2 LYS B CA 1
ATOM 1503 C C . LYS B 1 2 ? -13.094 -21.047 1.045 1 95.56 2 LYS B C 1
ATOM 1505 O O . LYS B 1 2 ? -13.836 -21.781 0.4 1 95.56 2 LYS B O 1
ATOM 1510 N N . GLN B 1 3 ? -13.406 -19.984 1.668 1 95.69 3 GLN B N 1
ATOM 1511 C CA . GLN B 1 3 ? -14.773 -19.484 1.578 1 95.69 3 GLN B CA 1
ATOM 1512 C C . GLN B 1 3 ? -14.844 -18.234 0.691 1 95.69 3 GLN B C 1
ATOM 1514 O O . GLN B 1 3 ? -13.969 -17.375 0.753 1 95.69 3 GLN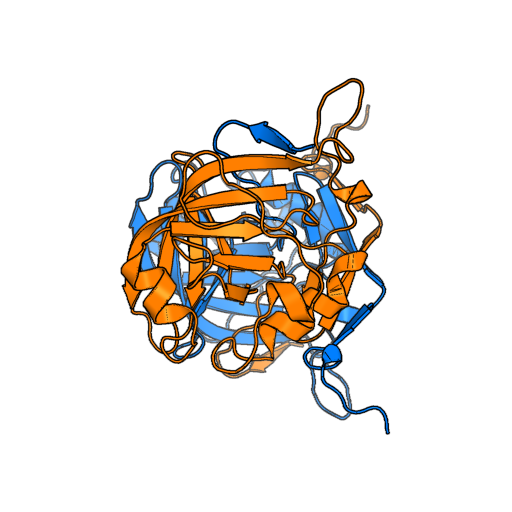 B O 1
ATOM 1519 N N . ASP B 1 4 ? -15.969 -18.188 -0.051 1 97.31 4 ASP B N 1
ATOM 1520 C CA . ASP B 1 4 ? -16.203 -17.016 -0.876 1 97.31 4 ASP B CA 1
ATOM 1521 C C . ASP B 1 4 ? -16.812 -15.883 -0.051 1 97.31 4 ASP B C 1
ATOM 1523 O O . ASP B 1 4 ? -17.734 -16.109 0.741 1 97.31 4 ASP B O 1
ATOM 1527 N N . TRP B 1 5 ? -16.266 -14.711 -0.197 1 96.06 5 TRP B N 1
ATOM 1528 C CA . TRP B 1 5 ? -16.828 -13.484 0.357 1 96.06 5 TRP B CA 1
ATOM 1529 C C . TRP B 1 5 ? -17.266 -12.531 -0.754 1 96.06 5 TRP B C 1
ATOM 1531 O O . TRP B 1 5 ? -16.766 -12.609 -1.879 1 96.06 5 TRP B O 1
ATOM 1541 N N . LYS B 1 6 ? -18.234 -11.688 -0.389 1 96.12 6 LYS B N 1
ATOM 1542 C CA . LYS B 1 6 ? -18.578 -10.602 -1.303 1 96.12 6 LYS B CA 1
ATOM 1543 C C . LYS B 1 6 ? -17.359 -9.719 -1.59 1 96.12 6 LYS B C 1
ATOM 1545 O O . LYS B 1 6 ? -16.484 -9.57 -0.737 1 96.12 6 LYS B O 1
ATOM 1550 N N . PRO B 1 7 ? -17.359 -9.164 -2.824 1 98.06 7 PRO B N 1
ATOM 1551 C CA . PRO B 1 7 ? -16.25 -8.258 -3.143 1 98.06 7 PRO B CA 1
ATOM 1552 C C . PRO B 1 7 ? -16.047 -7.18 -2.078 1 98.06 7 PRO B C 1
ATOM 1554 O O . PRO B 1 7 ? -17.031 -6.621 -1.566 1 98.06 7 PRO B O 1
ATOM 1557 N N . GLY B 1 8 ? -14.789 -6.914 -1.714 1 97.06 8 GLY B N 1
ATOM 1558 C CA . GLY B 1 8 ? -14.453 -5.938 -0.693 1 97.06 8 GLY B CA 1
ATOM 1559 C C . GLY B 1 8 ? -12.992 -5.523 -0.727 1 97.06 8 GLY B C 1
ATOM 1560 O O . GLY B 1 8 ? -12.258 -5.906 -1.64 1 97.06 8 GLY B O 1
ATOM 1561 N N . THR B 1 9 ? -12.602 -4.629 0.139 1 96.88 9 THR B N 1
ATOM 1562 C CA . THR B 1 9 ? -11.242 -4.109 0.233 1 96.88 9 THR B CA 1
ATOM 1563 C C . THR B 1 9 ? -10.422 -4.91 1.241 1 96.88 9 THR B C 1
ATOM 1565 O O . THR B 1 9 ? -10.594 -4.754 2.451 1 96.88 9 THR B O 1
ATOM 1568 N N . MET B 1 10 ? -9.547 -5.777 0.724 1 97.44 10 MET B N 1
ATOM 1569 C CA . MET B 1 10 ? -8.906 -6.727 1.635 1 97.44 10 MET B CA 1
ATOM 1570 C C . MET B 1 10 ? -7.402 -6.777 1.4 1 97.44 10 MET B C 1
ATOM 1572 O O . MET B 1 10 ? -6.746 -7.758 1.763 1 97.44 10 MET B O 1
ATOM 1576 N N . ILE B 1 11 ? -6.84 -5.738 0.742 1 98.5 11 ILE B N 1
ATOM 1577 C CA . ILE B 1 11 ? -5.402 -5.734 0.482 1 98.5 11 ILE B CA 1
ATOM 1578 C C . ILE B 1 11 ? -4.664 -5.176 1.695 1 98.5 11 ILE B C 1
ATOM 1580 O O . ILE B 1 11 ? -4.844 -4.012 2.061 1 98.5 11 ILE B O 1
ATOM 1584 N N . TYR B 1 12 ? -3.846 -5.941 2.344 1 97.88 12 TYR B N 1
ATOM 1585 C CA . TYR B 1 12 ? -3.027 -5.605 3.504 1 97.88 12 TYR B CA 1
ATOM 1586 C C . TYR B 1 12 ? -1.687 -6.328 3.455 1 97.88 12 TYR B C 1
ATOM 1588 O O . TYR B 1 12 ? -1.553 -7.355 2.791 1 97.88 12 TYR B O 1
ATOM 1596 N N . PRO B 1 13 ? -0.708 -5.848 4.203 1 97.88 13 PRO B N 1
ATOM 1597 C CA . PRO B 1 13 ? -0.658 -4.645 5.035 1 97.88 13 PRO B CA 1
ATOM 1598 C C . PRO B 1 13 ? -0.534 -3.363 4.211 1 97.88 13 PRO B C 1
ATOM 1600 O O . PRO B 1 13 ? -0.243 -3.42 3.016 1 97.88 13 PRO B O 1
ATOM 1603 N N . LEU B 1 14 ? -0.833 -2.254 4.887 1 98.38 14 LEU B N 1
ATOM 1604 C CA . LEU B 1 14 ? -0.789 -0.946 4.242 1 98.38 14 LEU B CA 1
ATOM 1605 C C . LEU B 1 14 ? 0.003 0.05 5.082 1 98.38 14 LEU B C 1
ATOM 1607 O O . LEU B 1 14 ? 0.162 -0.139 6.289 1 98.38 14 LEU B O 1
ATOM 1611 N N . PRO B 1 15 ? 0.513 1.092 4.406 1 98.31 15 PRO B N 1
ATOM 1612 C CA . PRO B 1 15 ? 0.923 2.234 5.227 1 98.31 15 PRO B CA 1
ATOM 1613 C C . PRO B 1 15 ? -0.264 3 5.809 1 98.31 15 PRO B C 1
ATOM 1615 O O . PRO B 1 15 ? -1.387 2.875 5.309 1 98.31 15 PRO B O 1
ATOM 1618 N N . ALA B 1 16 ? -0.071 3.619 6.867 1 98.56 16 ALA B N 1
ATOM 1619 C CA . ALA B 1 16 ? -0.923 4.688 7.383 1 98.56 16 ALA B CA 1
ATOM 1620 C C . ALA B 1 16 ? -0.174 6.016 7.422 1 98.56 16 ALA B C 1
ATOM 1622 O O . ALA B 1 16 ? 0.59 6.277 8.352 1 98.56 16 ALA B O 1
ATOM 1623 N N . VAL B 1 17 ? -0.411 6.848 6.441 1 98.94 17 VAL B N 1
ATOM 1624 C CA . VAL B 1 17 ? 0.379 8.07 6.312 1 98.94 17 VAL B CA 1
ATOM 1625 C C . VAL B 1 17 ? -0.491 9.281 6.625 1 98.94 17 VAL B C 1
ATOM 1627 O O . VAL B 1 17 ? -1.72 9.211 6.547 1 98.94 17 VAL B O 1
ATOM 1630 N N . MET B 1 18 ? 0.157 10.32 6.996 1 98.94 18 MET B N 1
ATOM 1631 C CA . MET B 1 18 ? -0.519 11.602 7.156 1 98.94 18 MET B CA 1
ATOM 1632 C C . MET B 1 18 ? -0.283 12.5 5.945 1 98.94 18 MET B C 1
ATOM 1634 O O . MET B 1 18 ? 0.862 12.789 5.598 1 98.94 18 MET B O 1
ATOM 1638 N N . ILE B 1 19 ? -1.365 12.828 5.312 1 99 19 ILE B N 1
ATOM 1639 C CA . ILE B 1 19 ? -1.339 13.758 4.188 1 99 19 ILE B CA 1
ATOM 1640 C C . ILE B 1 19 ? -1.522 15.188 4.699 1 99 19 ILE B C 1
ATOM 1642 O O . ILE B 1 19 ? -2.564 15.523 5.27 1 99 19 ILE B O 1
ATOM 1646 N N . SER B 1 20 ? -0.517 15.992 4.52 1 98.94 20 SER B N 1
ATOM 1647 C CA . SER B 1 20 ? -0.657 17.406 4.844 1 98.94 20 SER B CA 1
ATOM 1648 C C . SER B 1 20 ? -0.958 18.234 3.596 1 98.94 20 SER B C 1
ATOM 1650 O O . SER B 1 20 ? -0.405 17.969 2.525 1 98.94 20 SER B O 1
ATOM 1652 N N . CYS B 1 21 ? -1.844 19.219 3.754 1 98.88 21 CYS B N 1
ATOM 1653 C CA . CYS B 1 21 ? -2.279 20.016 2.613 1 98.88 21 CYS B CA 1
ATOM 1654 C C . CYS B 1 21 ? -2.57 21.438 3.031 1 98.88 21 CYS B C 1
ATOM 1656 O O . CYS B 1 21 ? -2.59 21.75 4.223 1 98.88 21 CYS B O 1
ATOM 1658 N N . GLY B 1 22 ? -2.727 22.328 2.004 1 98.69 22 GLY B N 1
ATOM 1659 C CA . GLY B 1 22 ? -2.914 23.75 2.193 1 98.69 22 GLY B CA 1
ATOM 1660 C C . GLY B 1 22 ? -1.803 24.594 1.582 1 98.69 22 GLY B C 1
ATOM 1661 O O . GLY B 1 22 ? -0.639 24.188 1.593 1 98.69 22 GLY B O 1
ATOM 1662 N N . SER B 1 23 ? -2.15 25.766 1.189 1 98.06 23 SER B N 1
ATOM 1663 C CA . SER B 1 23 ? -1.17 26.625 0.523 1 98.06 23 SER B CA 1
ATOM 1664 C C . SER B 1 23 ? -0.566 27.641 1.492 1 98.06 23 SER B C 1
ATOM 1666 O O . SER B 1 23 ? 0.482 28.219 1.212 1 98.06 23 SER B O 1
ATOM 1668 N N . ASP B 1 24 ? -1.277 27.906 2.576 1 97.44 24 ASP B N 1
ATOM 1669 C CA . ASP B 1 24 ? -0.784 28.75 3.656 1 97.44 24 ASP B CA 1
ATOM 1670 C C . ASP B 1 24 ? -1.351 28.312 5.004 1 97.44 24 ASP B C 1
ATOM 1672 O O . ASP B 1 24 ? -2.273 27.5 5.059 1 97.44 24 ASP B O 1
ATOM 1676 N N . PRO B 1 25 ? -0.82 28.844 6.078 1 97.06 25 PRO B N 1
ATOM 1677 C CA . PRO B 1 25 ? -1.179 28.359 7.41 1 97.06 25 PRO B CA 1
ATOM 1678 C C . PRO B 1 25 ? -2.682 28.406 7.672 1 97.06 25 PRO B C 1
ATOM 1680 O O . PRO B 1 25 ? -3.213 27.562 8.406 1 97.06 25 PRO B O 1
ATOM 1683 N N . SER B 1 26 ? -3.383 29.281 7.07 1 96.25 26 SER B N 1
ATOM 1684 C CA . SER B 1 26 ? -4.812 29.422 7.316 1 96.25 26 SER B CA 1
ATOM 1685 C C . SER B 1 26 ? -5.59 28.234 6.75 1 96.25 26 SER B C 1
ATOM 1687 O O . SER B 1 26 ? -6.723 27.984 7.156 1 96.25 26 SER B O 1
ATOM 1689 N N . GLU B 1 27 ? -4.961 27.453 5.879 1 96.56 27 GLU B N 1
ATOM 1690 C CA . GLU B 1 27 ? -5.648 26.344 5.215 1 96.56 27 GLU B CA 1
ATOM 1691 C C . GLU B 1 27 ? -4.977 25 5.523 1 96.56 27 GLU B C 1
ATOM 1693 O O . GLU B 1 27 ? -5.328 23.984 4.938 1 96.56 27 GLU B O 1
ATOM 1698 N N . TYR B 1 28 ? -3.967 25.047 6.375 1 98.69 28 TYR B N 1
ATOM 1699 C CA . TYR B 1 28 ? -3.232 23.828 6.668 1 98.69 28 TYR B CA 1
ATOM 1700 C C . TYR B 1 28 ? -4.148 22.781 7.301 1 98.69 28 TYR B C 1
ATOM 1702 O O . TYR B 1 28 ? -4.961 23.109 8.172 1 98.69 28 TYR B O 1
ATOM 1710 N N . ASN B 1 29 ? -4.09 21.609 6.852 1 98.88 29 ASN B N 1
ATOM 1711 C CA . ASN B 1 29 ? -4.836 20.484 7.402 1 98.88 29 ASN B CA 1
ATOM 1712 C C . ASN B 1 29 ? -4.094 19.172 7.191 1 98.88 29 ASN B C 1
ATOM 1714 O O . ASN B 1 29 ? -3.135 19.109 6.418 1 98.88 29 ASN B O 1
ATOM 1718 N N . ILE B 1 30 ? -4.461 18.172 7.98 1 98.94 30 ILE B N 1
ATOM 1719 C CA . ILE B 1 30 ? -3.918 16.828 7.875 1 98.94 30 ILE B CA 1
ATOM 1720 C C . ILE B 1 30 ? -5.055 15.82 7.715 1 98.94 30 ILE B C 1
ATOM 1722 O O . ILE B 1 30 ? -6.102 15.945 8.352 1 98.94 30 ILE B O 1
ATOM 1726 N N . LEU B 1 31 ? -4.973 14.914 6.887 1 98.56 31 LEU B N 1
ATOM 1727 C CA . LEU B 1 31 ? -5.812 13.727 6.918 1 98.56 31 LEU B CA 1
ATOM 1728 C C . LEU B 1 31 ? -4.965 12.461 6.852 1 98.56 31 LEU B C 1
ATOM 1730 O O . LEU B 1 31 ? -3.904 12.445 6.223 1 98.56 31 LEU B O 1
ATOM 1734 N N . THR B 1 32 ? -5.348 11.414 7.555 1 98.81 32 THR B N 1
ATOM 1735 C CA . THR B 1 32 ? -4.672 10.125 7.496 1 98.81 32 THR B CA 1
ATOM 1736 C C . THR B 1 32 ? -5.262 9.258 6.387 1 98.81 32 THR B C 1
ATOM 1738 O O . THR B 1 32 ? -6.48 9.148 6.254 1 98.81 32 THR B O 1
ATOM 1741 N N . VAL B 1 33 ? -4.418 8.664 5.555 1 98.69 33 VAL B N 1
ATOM 1742 C CA . VAL B 1 33 ? -4.832 7.805 4.449 1 98.69 33 VAL B CA 1
ATOM 1743 C C . VAL B 1 33 ? -4.008 6.516 4.457 1 98.69 33 VAL B C 1
ATOM 1745 O O . VAL B 1 33 ? -2.809 6.543 4.73 1 98.69 33 VAL B O 1
ATOM 1748 N N . SER B 1 34 ? -4.715 5.402 4.152 1 98.75 34 SER B N 1
ATOM 1749 C CA . SER B 1 34 ? -4.008 4.145 3.938 1 98.75 34 SER B CA 1
ATOM 1750 C C . SER B 1 34 ? -4.098 3.701 2.482 1 98.75 34 SER B C 1
ATOM 1752 O O . SER B 1 34 ? -3.359 2.814 2.051 1 98.75 34 SER B O 1
ATOM 1754 N N . TRP B 1 35 ? -5.047 4.215 1.766 1 98.88 35 TRP B N 1
ATOM 1755 C CA . TRP B 1 35 ? -5.121 3.949 0.333 1 98.88 35 TRP B CA 1
ATOM 1756 C C . TRP B 1 35 ? -4.246 4.926 -0.447 1 98.88 35 TRP B C 1
ATOM 1758 O O . TRP B 1 35 ? -4.746 5.902 -1.014 1 98.88 35 TRP B O 1
ATOM 1768 N N . VAL B 1 36 ? -3.02 4.645 -0.387 1 98.94 36 VAL B N 1
ATOM 1769 C CA . VAL B 1 36 ? -1.874 5.379 -0.919 1 98.94 36 VAL B CA 1
ATOM 1770 C C . VAL B 1 36 ? -0.823 4.395 -1.43 1 98.94 36 VAL B C 1
ATOM 1772 O O . VAL B 1 36 ? -0.683 3.293 -0.894 1 98.94 36 VAL B O 1
ATOM 1775 N N . GLY B 1 37 ? -0.127 4.824 -2.49 1 98.81 37 GLY B N 1
ATOM 1776 C CA . GLY B 1 37 ? 0.917 3.932 -2.973 1 98.81 37 GLY B CA 1
ATOM 1777 C C . GLY B 1 37 ? 1.636 4.465 -4.199 1 98.81 37 GLY B C 1
ATOM 1778 O O . GLY B 1 37 ? 1.205 5.453 -4.797 1 98.81 37 GLY B O 1
ATOM 1779 N N . THR B 1 38 ? 2.77 3.854 -4.527 1 98.94 38 THR B N 1
ATOM 1780 C CA . THR B 1 38 ? 3.531 4.16 -5.73 1 98.94 38 THR B CA 1
ATOM 1781 C C . THR B 1 38 ? 2.893 3.508 -6.957 1 98.94 38 THR B C 1
ATOM 1783 O O . THR B 1 38 ? 2.439 2.363 -6.891 1 98.94 38 THR B O 1
ATOM 1786 N N . ILE B 1 39 ? 2.904 4.277 -8.086 1 98.88 39 ILE B N 1
ATOM 1787 C CA . ILE B 1 39 ? 2.264 3.688 -9.258 1 98.88 39 ILE B CA 1
ATOM 1788 C C . ILE B 1 39 ? 3.24 3.682 -10.43 1 98.88 39 ILE B C 1
ATOM 1790 O O . ILE B 1 39 ? 2.996 3.025 -11.445 1 98.88 39 ILE B O 1
ATOM 1794 N N . CYS B 1 40 ? 4.367 4.371 -10.305 1 98.88 40 CYS B N 1
ATOM 1795 C CA . CYS B 1 40 ? 5.34 4.441 -11.391 1 98.88 40 CYS B CA 1
ATOM 1796 C C . CYS B 1 40 ? 6.703 4.891 -10.875 1 98.88 40 CYS B C 1
ATOM 1798 O O . CYS B 1 40 ? 6.785 5.734 -9.984 1 98.88 40 CYS B O 1
ATOM 1800 N N . SER B 1 41 ? 7.801 4.387 -11.445 1 98.56 41 SER B N 1
ATOM 1801 C CA . SER B 1 41 ? 9.148 4.762 -11.031 1 98.56 41 SER B CA 1
ATOM 1802 C C . SER B 1 41 ? 9.688 5.91 -11.875 1 98.56 41 SER B C 1
ATOM 1804 O O . SER B 1 41 ? 10.414 6.773 -11.375 1 98.56 41 SER B O 1
ATOM 1806 N N . ASN B 1 42 ? 9.367 5.785 -13.102 1 98.5 42 ASN B N 1
ATOM 1807 C CA . ASN B 1 42 ? 9.852 6.801 -14.031 1 98.5 42 ASN B CA 1
ATOM 1808 C C . ASN B 1 42 ? 8.742 7.273 -14.961 1 98.5 42 ASN B C 1
ATOM 1810 O O . ASN B 1 42 ? 8.406 6.586 -15.93 1 98.5 42 ASN B O 1
ATOM 1814 N N . PRO B 1 43 ? 8.305 8.57 -14.82 1 98.62 43 PRO B N 1
ATOM 1815 C CA . PRO B 1 43 ? 8.609 9.414 -13.664 1 98.62 43 PRO B CA 1
ATOM 1816 C C . PRO B 1 43 ? 8.055 8.844 -12.359 1 98.62 43 PRO B C 1
ATOM 1818 O O . PRO B 1 43 ? 7.133 8.023 -12.383 1 98.62 43 PRO B O 1
ATOM 1821 N N . PRO B 1 44 ? 8.664 9.25 -11.219 1 98.88 44 PRO B N 1
ATOM 1822 C CA . PRO B 1 44 ? 8.102 8.781 -9.945 1 98.88 44 PRO B CA 1
ATOM 1823 C C . PRO B 1 44 ? 6.703 9.344 -9.68 1 98.88 44 PRO B C 1
ATOM 1825 O O . PRO B 1 44 ? 6.523 10.562 -9.625 1 98.88 44 PRO B O 1
ATOM 1828 N N . MET B 1 45 ? 5.738 8.453 -9.539 1 98.94 45 MET B N 1
ATOM 1829 C CA . MET B 1 45 ? 4.344 8.836 -9.352 1 98.94 45 MET B CA 1
ATOM 1830 C C . MET B 1 45 ? 3.703 8.039 -8.227 1 98.94 45 MET B C 1
ATOM 1832 O O . MET B 1 45 ? 4.141 6.922 -7.926 1 98.94 45 MET B O 1
ATOM 1836 N N . CYS B 1 46 ? 2.721 8.594 -7.641 1 98.94 46 CYS B N 1
ATOM 1837 C CA . CYS B 1 46 ? 1.944 7.965 -6.578 1 98.94 46 CYS B CA 1
ATOM 1838 C C . CYS B 1 46 ? 0.48 8.375 -6.652 1 98.94 46 CYS B C 1
ATOM 1840 O O . CYS B 1 46 ? 0.073 9.07 -7.586 1 98.94 46 CYS B O 1
ATOM 1842 N N . TYR B 1 47 ? -0.284 7.812 -5.773 1 98.94 47 TYR B N 1
ATOM 1843 C CA . TYR B 1 47 ? -1.685 8.203 -5.664 1 98.94 47 TYR B CA 1
ATOM 1844 C C . TYR B 1 47 ? -2.125 8.258 -4.207 1 98.94 47 TYR B C 1
ATOM 1846 O O . TYR B 1 47 ? -1.485 7.66 -3.338 1 98.94 47 TYR B O 1
ATOM 1854 N N . ILE B 1 48 ? -3.166 8.977 -3.977 1 98.94 48 ILE B N 1
ATOM 1855 C CA . ILE B 1 48 ? -3.99 8.82 -2.783 1 98.94 48 ILE B CA 1
ATOM 1856 C C . ILE B 1 48 ? -5.465 8.758 -3.176 1 98.94 48 ILE B C 1
ATOM 1858 O O . ILE B 1 48 ? -5.879 9.391 -4.152 1 98.94 48 ILE B O 1
ATOM 1862 N N . SER B 1 49 ? -6.246 7.992 -2.461 1 98.94 49 SER B N 1
ATOM 1863 C CA . SER B 1 49 ? -7.699 7.949 -2.617 1 98.94 49 SER B CA 1
ATOM 1864 C C . SER B 1 49 ? -8.398 8.727 -1.509 1 98.94 49 SER B C 1
ATOM 1866 O O . SER B 1 49 ? -8.164 8.477 -0.324 1 98.94 49 SER B O 1
ATOM 1868 N N . VAL B 1 50 ? -9.234 9.625 -1.921 1 98.88 50 VAL B N 1
ATOM 1869 C CA . VAL B 1 50 ? -9.859 10.508 -0.948 1 98.88 50 VAL B CA 1
ATOM 1870 C C . VAL B 1 50 ? -11.359 10.609 -1.231 1 98.88 50 VAL B C 1
ATOM 1872 O O . VAL B 1 50 ? -11.766 10.797 -2.381 1 98.88 50 VAL B O 1
ATOM 1875 N N . ARG B 1 51 ? -12.148 10.422 -0.223 1 98.69 51 ARG B N 1
ATOM 1876 C CA . ARG B 1 51 ? -13.578 10.633 -0.376 1 98.69 51 ARG B CA 1
ATOM 1877 C C . ARG B 1 51 ? -13.898 12.117 -0.549 1 98.69 51 ARG B C 1
ATOM 1879 O O . ARG B 1 51 ? -13.383 12.961 0.19 1 98.69 51 ARG B O 1
ATOM 1886 N N . PRO B 1 52 ? -14.805 12.453 -1.399 1 98.44 52 PRO B N 1
ATOM 1887 C CA . PRO B 1 52 ? -15.141 13.859 -1.645 1 98.44 52 PRO B CA 1
ATOM 1888 C C . PRO B 1 52 ? -15.742 14.547 -0.421 1 98.44 52 PRO B C 1
ATOM 1890 O O . PRO B 1 52 ? -15.711 15.773 -0.315 1 98.44 52 PRO B O 1
ATOM 1893 N N . GLU B 1 53 ? -16.266 13.797 0.523 1 97.94 53 GLU B N 1
ATOM 1894 C CA . GLU B 1 53 ? -16.953 14.359 1.688 1 97.94 53 GLU B CA 1
ATOM 1895 C C . GLU B 1 53 ? -15.945 14.859 2.725 1 97.94 53 GLU B C 1
ATOM 1897 O O . GLU B 1 53 ? -16.312 15.57 3.658 1 97.94 53 GLU B O 1
ATOM 1902 N N . ARG B 1 54 ? -14.727 14.5 2.584 1 98.12 54 ARG B N 1
ATOM 1903 C CA . ARG B 1 54 ? -13.727 14.906 3.566 1 98.12 54 ARG B CA 1
ATOM 1904 C C . ARG B 1 54 ? -13.469 16.406 3.5 1 98.12 54 ARG B C 1
ATOM 1906 O O . ARG B 1 54 ? -13.445 16.984 2.414 1 98.12 54 ARG B O 1
ATOM 1913 N N . PHE B 1 55 ? -13.18 17 4.645 1 98.62 55 PHE B N 1
ATOM 1914 C CA . PHE B 1 55 ? -12.875 18.422 4.742 1 98.62 55 PHE B CA 1
ATOM 1915 C C . PHE B 1 55 ? -11.664 18.766 3.889 1 98.62 55 PHE B C 1
ATOM 1917 O O . PHE B 1 55 ? -11.594 19.859 3.311 1 98.62 55 PHE B O 1
ATOM 1924 N N . SER B 1 56 ? -10.727 17.875 3.779 1 98.5 56 SER B N 1
ATOM 1925 C CA . SER B 1 56 ? -9.469 18.094 3.074 1 98.5 56 SER B CA 1
ATOM 1926 C C . SER B 1 56 ? -9.672 18.094 1.563 1 98.5 56 SER B C 1
ATOM 1928 O O . SER B 1 56 ? -8.836 18.609 0.818 1 98.5 56 SER B O 1
ATOM 1930 N N . TYR B 1 57 ? -10.773 17.547 1.089 1 98.75 57 TYR B N 1
ATOM 1931 C CA . TYR B 1 57 ? -10.961 17.281 -0.333 1 98.75 57 TYR B CA 1
ATOM 1932 C C . TYR B 1 57 ? -10.93 18.578 -1.136 1 98.75 57 TYR B C 1
ATOM 1934 O O . TYR B 1 57 ? -10.141 18.719 -2.076 1 98.75 57 TYR B O 1
ATOM 1942 N N . PRO B 1 58 ? -11.734 19.578 -0.777 1 98.62 58 PRO B N 1
ATOM 1943 C CA . PRO B 1 58 ? -11.68 20.812 -1.564 1 98.62 58 PRO B CA 1
ATOM 1944 C C . PRO B 1 58 ? -10.312 21.5 -1.494 1 98.62 58 PRO B C 1
ATOM 1946 O O . PRO B 1 58 ? -9.906 22.172 -2.445 1 98.62 58 PRO B O 1
ATOM 1949 N N . ILE B 1 59 ? -9.578 21.359 -0.401 1 98.69 59 ILE B N 1
ATOM 1950 C CA . ILE B 1 59 ? -8.242 21.938 -0.261 1 98.69 59 ILE B CA 1
ATOM 1951 C C . ILE B 1 59 ? -7.285 21.266 -1.249 1 98.69 59 ILE B C 1
ATOM 1953 O O . ILE B 1 59 ? -6.543 21.953 -1.96 1 98.69 59 ILE B O 1
ATOM 1957 N N . LEU B 1 60 ? -7.305 19.938 -1.308 1 98.88 60 LEU B N 1
ATOM 1958 C CA . LEU B 1 60 ? -6.473 19.172 -2.229 1 98.88 60 LEU B CA 1
ATOM 1959 C C . LEU B 1 60 ? -6.801 19.516 -3.676 1 98.88 60 LEU B C 1
ATOM 1961 O O . LEU B 1 60 ? -5.898 19.703 -4.492 1 98.88 60 LEU B O 1
ATOM 1965 N N . LYS B 1 61 ? -8.078 19.547 -3.965 1 98.75 61 LYS B N 1
ATOM 1966 C CA . LYS B 1 61 ? -8.539 19.797 -5.332 1 98.75 61 LYS B CA 1
ATOM 1967 C C . LYS B 1 61 ? -8.164 21.203 -5.797 1 98.75 61 LYS B C 1
ATOM 1969 O O . LYS B 1 61 ? -7.789 21.391 -6.949 1 98.75 61 LYS B O 1
ATOM 1974 N N . LYS B 1 62 ? -8.297 22.141 -4.906 1 98.5 62 LYS B N 1
ATOM 1975 C CA . LYS B 1 62 ? -7.996 23.547 -5.219 1 98.5 62 LYS B CA 1
ATOM 1976 C C . LYS B 1 62 ? -6.504 23.734 -5.469 1 98.5 62 LYS B C 1
ATOM 1978 O O . LYS B 1 62 ? -6.109 24.359 -6.453 1 98.5 62 LYS B O 1
ATOM 1983 N N . ASN B 1 63 ? -5.684 23.234 -4.586 1 98.75 63 ASN B N 1
ATOM 1984 C CA . ASN B 1 63 ? -4.254 23.531 -4.59 1 98.75 63 ASN B CA 1
ATOM 1985 C C . ASN B 1 63 ? -3.48 22.562 -5.48 1 98.75 63 ASN B C 1
ATOM 1987 O O . ASN B 1 63 ? -2.416 22.906 -5.996 1 98.75 63 ASN B O 1
ATOM 1991 N N . MET B 1 64 ? -3.902 21.375 -5.559 1 98.88 64 MET B N 1
ATOM 1992 C CA . MET B 1 64 ? -3.316 20.328 -6.395 1 98.88 64 MET B CA 1
ATOM 1993 C C . MET B 1 64 ? -1.889 20.016 -5.957 1 98.88 64 MET B C 1
ATOM 1995 O O . MET B 1 64 ? -1.023 19.734 -6.789 1 98.88 64 MET B O 1
ATOM 1999 N N . GLU B 1 65 ? -1.631 20.219 -4.707 1 98.94 65 GLU B N 1
ATOM 2000 C CA . GLU B 1 65 ? -0.372 19.875 -4.047 1 98.94 65 GLU B CA 1
ATOM 2001 C C . GLU B 1 65 ? -0.612 19.328 -2.643 1 98.94 65 GLU B C 1
ATOM 2003 O O . GLU B 1 65 ? -1.551 19.75 -1.961 1 98.94 65 GLU B O 1
ATOM 2008 N N . TYR B 1 66 ? 0.187 18.422 -2.217 1 98.94 66 TYR B N 1
ATOM 2009 C CA . TYR B 1 66 ? 0.16 17.906 -0.857 1 98.94 66 TYR B CA 1
ATOM 2010 C C . TYR B 1 66 ? 1.477 17.219 -0.512 1 98.94 66 TYR B C 1
ATOM 2012 O O . TYR B 1 66 ? 2.355 17.078 -1.366 1 98.94 66 TYR B O 1
ATOM 2020 N N . VAL B 1 67 ? 1.652 16.906 0.738 1 99 67 VAL B N 1
ATOM 2021 C CA . VAL B 1 67 ? 2.83 16.172 1.189 1 99 67 VAL B CA 1
ATOM 2022 C C . VAL B 1 67 ? 2.402 14.875 1.878 1 99 67 VAL B C 1
ATOM 2024 O O . VAL B 1 67 ? 1.49 14.883 2.709 1 99 67 VAL B O 1
ATOM 2027 N N . ILE B 1 68 ? 2.973 13.766 1.446 1 99 68 ILE B N 1
ATOM 2028 C CA . ILE B 1 68 ? 2.84 12.5 2.168 1 99 68 ILE B CA 1
ATOM 2029 C C . ILE B 1 68 ? 3.885 12.43 3.279 1 99 68 ILE B C 1
ATOM 2031 O O . ILE B 1 68 ? 5.086 12.469 3.012 1 99 68 ILE B O 1
ATOM 2035 N N . ASN B 1 69 ? 3.453 12.375 4.508 1 98.94 69 ASN B N 1
ATOM 2036 C CA . ASN B 1 69 ? 4.336 12.211 5.656 1 98.94 69 ASN B CA 1
ATOM 2037 C C . ASN B 1 69 ? 4.258 10.797 6.227 1 98.94 69 ASN B C 1
ATOM 2039 O O . ASN B 1 69 ? 3.223 10.398 6.766 1 98.94 69 ASN B O 1
ATOM 2043 N N . LEU B 1 70 ? 5.332 10.016 6.047 1 98.69 70 LEU B N 1
ATOM 2044 C CA . LEU B 1 70 ? 5.34 8.688 6.645 1 98.69 70 LEU B CA 1
ATOM 2045 C C . LEU B 1 70 ? 5.219 8.781 8.164 1 98.69 70 LEU B C 1
ATOM 2047 O O . LEU B 1 70 ? 5.598 9.789 8.766 1 98.69 70 LEU B O 1
ATOM 2051 N N . THR B 1 71 ? 4.664 7.723 8.727 1 98.5 71 THR B N 1
ATOM 2052 C CA . THR B 1 71 ? 4.418 7.75 10.164 1 98.5 71 THR B CA 1
ATOM 2053 C C . THR B 1 71 ? 5.168 6.621 10.867 1 98.5 71 THR B C 1
ATOM 2055 O O . THR B 1 71 ? 5.473 5.598 10.25 1 98.5 71 THR B O 1
ATOM 2058 N N . THR B 1 72 ? 5.445 6.863 12.133 1 97.31 72 THR B N 1
ATOM 2059 C CA . THR B 1 72 ? 6.191 5.918 12.961 1 97.31 72 THR B CA 1
ATOM 2060 C C . THR B 1 72 ? 5.355 5.461 14.148 1 97.31 72 THR B C 1
ATOM 2062 O O . THR B 1 72 ? 4.258 5.973 14.375 1 97.31 72 THR B O 1
ATOM 2065 N N . ARG B 1 73 ? 5.953 4.512 14.867 1 97.19 73 ARG B N 1
ATOM 2066 C CA . ARG B 1 73 ? 5.344 4.047 16.109 1 97.19 73 ARG B CA 1
ATOM 2067 C C . ARG B 1 73 ? 4.977 5.223 17.016 1 97.19 73 ARG B C 1
ATOM 2069 O O . ARG B 1 73 ? 3.879 5.262 17.562 1 97.19 73 ARG B O 1
ATOM 2076 N N . ASP B 1 74 ? 5.875 6.176 17.172 1 96.81 74 ASP B N 1
ATOM 2077 C CA . ASP B 1 74 ? 5.688 7.301 18.078 1 96.81 74 ASP B CA 1
ATOM 2078 C C . ASP B 1 74 ? 4.578 8.227 17.594 1 96.81 74 ASP B C 1
ATOM 2080 O O . ASP B 1 74 ? 4.074 9.055 18.344 1 96.81 74 ASP B O 1
ATOM 2084 N N . MET B 1 75 ? 4.191 8.094 16.375 1 98.25 75 MET B N 1
ATOM 2085 C CA . MET B 1 75 ? 3.191 8.969 15.766 1 98.25 75 MET B CA 1
ATOM 2086 C C . MET B 1 75 ? 1.838 8.273 15.688 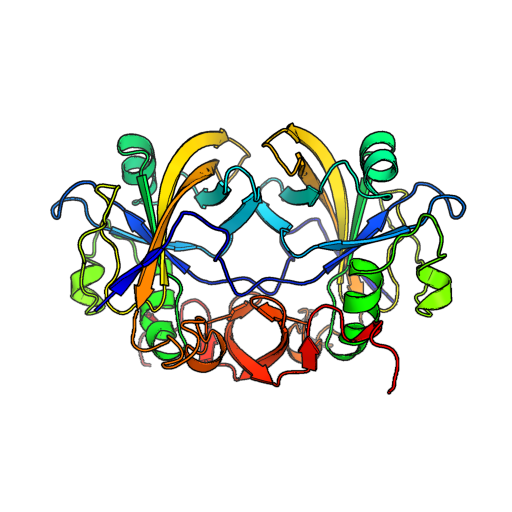1 98.25 75 MET B C 1
ATOM 2088 O O . MET B 1 75 ? 0.881 8.828 15.141 1 98.25 75 MET B O 1
ATOM 2092 N N . ALA B 1 76 ? 1.724 7.059 16.203 1 98.5 76 ALA B N 1
ATOM 2093 C CA . ALA B 1 76 ? 0.539 6.227 16.016 1 98.5 76 ALA B CA 1
ATOM 2094 C C . ALA B 1 76 ? -0.716 6.938 16.516 1 98.5 76 ALA B C 1
ATOM 2096 O O . ALA B 1 76 ? -1.744 6.949 15.836 1 98.5 76 ALA B O 1
ATOM 2097 N N . PHE B 1 77 ? -0.601 7.539 17.688 1 98.56 77 PHE B N 1
ATOM 2098 C CA . PHE B 1 77 ? -1.753 8.219 18.266 1 98.56 77 PHE B CA 1
ATOM 2099 C C . PHE B 1 77 ? -2.207 9.375 17.375 1 98.56 77 PHE B C 1
ATOM 2101 O O . PHE B 1 77 ? -3.385 9.469 17.031 1 98.56 77 PHE B O 1
ATOM 2108 N N . ALA B 1 78 ? -1.319 10.234 17.016 1 98.81 78 ALA B N 1
ATOM 2109 C CA . ALA B 1 78 ? -1.637 11.375 16.172 1 98.81 78 ALA B CA 1
ATOM 2110 C C . ALA B 1 78 ? -2.166 10.922 14.812 1 98.81 78 ALA B C 1
ATOM 2112 O O . ALA B 1 78 ? -3.076 11.539 14.25 1 98.81 78 ALA B O 1
ATOM 2113 N N . THR B 1 79 ? -1.553 9.828 14.289 1 98.88 79 THR B N 1
ATOM 2114 C CA . THR B 1 79 ? -1.986 9.273 13.008 1 98.88 79 THR B CA 1
ATOM 2115 C C . THR B 1 79 ? -3.449 8.844 13.07 1 98.88 79 THR B C 1
ATOM 2117 O O . THR B 1 79 ? -4.238 9.172 12.188 1 98.88 79 THR B O 1
ATOM 2120 N N . ASP B 1 80 ? -3.791 8.148 14.117 1 98.81 80 ASP B N 1
ATOM 2121 C CA . ASP B 1 80 ? -5.172 7.719 14.297 1 98.81 80 ASP B CA 1
ATOM 2122 C C . ASP B 1 80 ? -6.105 8.914 14.477 1 98.81 80 ASP B C 1
ATOM 2124 O O . ASP B 1 80 ? -7.137 9.016 13.812 1 98.81 80 ASP B O 1
ATOM 2128 N N . TRP B 1 81 ? -5.734 9.859 15.258 1 98.75 81 TRP B N 1
ATOM 2129 C CA . TRP B 1 81 ? -6.566 11.016 15.586 1 98.75 81 TRP B CA 1
ATOM 2130 C C . TRP B 1 81 ? -6.859 11.844 14.344 1 98.75 81 TRP B C 1
ATOM 2132 O O . TRP B 1 81 ? -8.008 12.211 14.086 1 98.75 81 TRP B O 1
ATOM 2142 N N . CYS B 1 82 ? -5.848 12.039 13.547 1 98.75 82 CYS B N 1
ATOM 2143 C CA . CYS B 1 82 ? -5.988 12.875 12.359 1 98.75 82 CYS B CA 1
ATOM 2144 C C . CYS B 1 82 ? -6.844 12.188 11.305 1 98.75 82 CYS B C 1
ATOM 2146 O O . CYS B 1 82 ? -7.328 12.836 10.375 1 98.75 82 CYS B O 1
ATOM 2148 N N . GLY B 1 83 ? -6.98 10.891 11.438 1 98 83 GLY B N 1
ATOM 2149 C CA . GLY B 1 83 ? -7.816 10.148 10.508 1 98 83 GLY B CA 1
ATOM 2150 C C . GLY B 1 83 ? -9.266 10.07 10.938 1 98 83 GLY B C 1
ATOM 2151 O O . GLY B 1 83 ? -10.148 9.75 10.141 1 98 83 GLY B O 1
ATOM 2152 N N . VAL B 1 84 ? -9.531 10.367 12.164 1 97.5 84 VAL B N 1
ATOM 2153 C CA . VAL B 1 84 ? -10.859 10.172 12.727 1 97.5 84 VAL B CA 1
ATOM 2154 C C . VAL B 1 84 ? -11.547 11.531 12.891 1 97.5 84 VAL B C 1
ATOM 2156 O O . VAL B 1 84 ? -12.742 11.664 12.594 1 97.5 84 VAL B O 1
ATOM 2159 N N . VAL B 1 85 ? -10.789 12.539 13.219 1 97.56 85 VAL B N 1
ATOM 2160 C CA . VAL B 1 85 ? -11.336 13.859 13.531 1 97.56 85 VAL B CA 1
ATOM 2161 C C . VAL B 1 85 ? -11.258 14.758 12.297 1 97.56 85 VAL B C 1
ATOM 2163 O O . VAL B 1 85 ? -10.273 14.719 11.555 1 97.56 85 VAL B O 1
ATOM 2166 N N . SER B 1 86 ? -12.273 15.656 12.172 1 97.81 86 SER B N 1
ATOM 2167 C CA . SER B 1 86 ? -12.344 16.516 11 1 97.81 86 SER B CA 1
ATOM 2168 C C . SER B 1 86 ? -11.656 17.859 11.25 1 97.81 86 SER B C 1
ATOM 2170 O O . SER B 1 86 ? -11.797 18.438 12.328 1 97.81 86 SER B O 1
ATOM 2172 N N . GLY B 1 87 ? -10.961 18.312 10.234 1 97.12 87 GLY B N 1
ATOM 2173 C CA . GLY B 1 87 ? -10.344 19.625 10.281 1 97.12 87 GLY B CA 1
ATOM 2174 C C . GLY B 1 87 ? -11.352 20.75 10.203 1 97.12 87 GLY B C 1
ATOM 2175 O O . GLY B 1 87 ? -10.984 21.922 10.328 1 97.12 87 GLY B O 1
ATOM 2176 N N . LYS B 1 88 ? -12.594 20.422 10.016 1 96.5 88 LYS B N 1
ATOM 2177 C CA . LYS B 1 88 ? -13.656 21.422 10.016 1 96.5 88 LYS B CA 1
ATOM 2178 C C . LYS B 1 88 ? -13.773 22.094 11.383 1 96.5 88 LYS B C 1
ATOM 2180 O O . LYS B 1 88 ? -14.047 23.297 11.469 1 96.5 88 LYS B O 1
ATOM 2185 N N . ASP B 1 89 ? -13.531 21.25 12.422 1 96.19 89 ASP B N 1
ATOM 2186 C CA . ASP B 1 89 ? -13.781 21.719 13.781 1 96.19 89 ASP B CA 1
ATOM 2187 C C . ASP B 1 89 ? -12.5 21.719 14.609 1 96.19 89 ASP B C 1
ATOM 2189 O O . ASP B 1 89 ? -12.523 22.062 15.797 1 96.19 89 ASP B O 1
ATOM 2193 N N . HIS B 1 90 ? -11.461 21.281 13.984 1 97.38 90 HIS B N 1
ATOM 2194 C CA . HIS B 1 90 ? -10.242 21.109 14.766 1 97.38 90 HIS B CA 1
ATOM 2195 C C . HIS B 1 90 ? -9.023 21.594 13.992 1 97.38 90 HIS B C 1
ATOM 2197 O O . HIS B 1 90 ? -8.93 21.391 12.773 1 97.38 90 HIS B O 1
ATOM 2203 N N . CYS B 1 91 ? -8.117 22.188 14.68 1 97.94 91 CYS B N 1
ATOM 2204 C CA . CYS B 1 91 ? -6.785 22.5 14.156 1 97.94 91 CYS B CA 1
ATOM 2205 C C . CYS B 1 91 ? -5.812 21.359 14.461 1 97.94 91 CYS B C 1
ATOM 2207 O O . CYS B 1 91 ? -5.184 21.344 15.523 1 97.94 91 CYS B O 1
ATOM 2209 N N . LYS B 1 92 ? -5.605 20.562 13.516 1 98.62 92 LYS B N 1
ATOM 2210 C CA . LYS B 1 92 ? -5.012 19.266 13.781 1 98.62 92 LYS B CA 1
ATOM 2211 C C . LYS B 1 92 ? -3.52 19.391 14.078 1 98.62 92 LYS B C 1
ATOM 2213 O O . LYS B 1 92 ? -2.984 18.656 14.914 1 98.62 92 LYS B O 1
ATOM 2218 N N . PHE B 1 93 ? -2.822 20.297 13.406 1 98.75 93 PHE B N 1
ATOM 2219 C CA . PHE B 1 93 ? -1.421 20.516 13.734 1 98.75 93 PHE B CA 1
ATOM 2220 C C . PHE B 1 93 ? -1.263 20.891 15.203 1 98.75 93 PHE B C 1
ATOM 2222 O O . PHE B 1 93 ? -0.424 20.328 15.914 1 98.75 93 PHE B O 1
ATOM 2229 N N . GLU B 1 94 ? -2.084 21.812 15.648 1 98.44 94 GLU B N 1
ATOM 2230 C CA . GLU B 1 94 ? -2.002 22.297 17.016 1 98.44 94 GLU B CA 1
ATOM 2231 C C . GLU B 1 94 ? -2.434 21.234 18.016 1 98.44 94 GLU B C 1
ATOM 2233 O O . GLU B 1 94 ? -1.721 20.953 18.984 1 98.44 94 GLU B O 1
ATOM 2238 N N . GLU B 1 95 ? -3.541 20.609 17.812 1 98.31 95 GLU B N 1
ATOM 2239 C CA . GLU B 1 95 ? -4.141 19.688 18.781 1 98.31 95 GLU B CA 1
ATOM 2240 C C . GLU B 1 95 ? -3.301 18.422 18.938 1 98.31 95 GLU B C 1
ATOM 2242 O O . GLU B 1 95 ? -3.275 17.812 20 1 98.31 95 GLU B O 1
ATOM 2247 N N . MET B 1 96 ? -2.607 18.031 17.859 1 98.62 96 MET B N 1
ATOM 2248 C CA . MET B 1 96 ? -1.778 16.828 17.922 1 98.62 96 MET B CA 1
ATOM 2249 C C . MET B 1 96 ? -0.309 17.203 18.109 1 98.62 96 MET B C 1
ATOM 2251 O O . MET B 1 96 ? 0.565 16.328 18.016 1 98.62 96 MET B O 1
ATOM 2255 N N . LYS B 1 97 ? -0.016 18.453 18.344 1 98.44 97 LYS B N 1
ATOM 2256 C CA . LYS B 1 97 ? 1.327 18.969 18.625 1 98.44 97 LYS B CA 1
ATOM 2257 C C . LYS B 1 97 ? 2.299 18.562 17.516 1 98.44 97 LYS B C 1
ATOM 2259 O O . LYS B 1 97 ? 3.389 18.062 17.781 1 98.44 97 LYS B O 1
ATOM 2264 N N . LEU B 1 98 ? 1.822 18.641 16.359 1 98.75 98 LEU B N 1
ATOM 2265 C CA . LEU B 1 98 ? 2.648 18.453 15.172 1 98.75 98 LEU B CA 1
ATOM 2266 C C . LEU B 1 98 ? 3.135 19.797 14.633 1 98.75 98 LEU B C 1
ATOM 2268 O O . LEU B 1 98 ? 2.432 20.797 14.734 1 98.75 98 LEU B O 1
ATOM 2272 N N . THR B 1 99 ? 4.332 19.797 14.055 1 98.69 99 THR B N 1
ATOM 2273 C CA . THR B 1 99 ? 4.957 21.031 13.602 1 98.69 99 THR B CA 1
ATOM 2274 C C . THR B 1 99 ? 4.926 21.141 12.078 1 98.69 99 THR B C 1
ATOM 2276 O O . THR B 1 99 ? 5.566 20.344 11.391 1 98.69 99 THR B O 1
ATOM 2279 N N . PRO B 1 100 ? 4.164 22.156 11.578 1 98.75 100 PRO B N 1
ATOM 2280 C CA . PRO B 1 100 ? 4.238 22.344 10.125 1 98.75 100 PRO B CA 1
ATOM 2281 C C . PRO B 1 100 ? 5.602 22.859 9.672 1 98.75 100 PRO B C 1
ATOM 2283 O O . PRO B 1 100 ? 6.102 23.859 10.195 1 98.75 100 PRO B O 1
ATOM 2286 N N . GLY B 1 101 ? 6.219 22.141 8.805 1 98.5 101 GLY B N 1
ATOM 2287 C CA . GLY B 1 101 ? 7.477 22.547 8.211 1 98.5 101 GLY B CA 1
ATOM 2288 C C . GLY B 1 101 ? 7.324 23.047 6.785 1 98.5 101 GLY B C 1
ATOM 2289 O O . GLY B 1 101 ? 6.301 22.812 6.145 1 98.5 101 GLY B O 1
ATOM 2290 N N . ARG B 1 102 ? 8.305 23.734 6.285 1 97.75 102 ARG B N 1
ATOM 2291 C CA . ARG B 1 102 ? 8.297 24.234 4.914 1 97.75 102 ARG B CA 1
ATOM 2292 C C . ARG B 1 102 ? 8.781 23.156 3.941 1 97.75 102 ARG B C 1
ATOM 2294 O O . ARG B 1 102 ? 9.867 22.594 4.121 1 97.75 102 ARG B O 1
ATOM 2301 N N . ALA B 1 103 ? 7.969 22.922 2.9 1 98.31 103 ALA B N 1
ATOM 2302 C CA . ALA B 1 103 ? 8.406 22.062 1.804 1 98.31 103 ALA B CA 1
ATOM 2303 C C . ALA B 1 103 ? 9.367 22.797 0.875 1 98.31 103 ALA B C 1
ATOM 2305 O O . ALA B 1 103 ? 9.492 24.031 0.945 1 98.31 103 ALA B O 1
ATOM 2306 N N . SER B 1 104 ? 10.086 22.047 0.066 1 98.69 104 SER B N 1
ATOM 2307 C CA . SER B 1 104 ? 11.07 22.641 -0.832 1 98.69 104 SER B CA 1
ATOM 2308 C C . SER B 1 104 ? 10.422 23.094 -2.139 1 98.69 104 SER B C 1
ATOM 2310 O O . SER B 1 104 ? 10.812 24.125 -2.709 1 98.69 104 SER B O 1
ATOM 2312 N N . ILE B 1 105 ? 9.461 22.359 -2.596 1 98.81 105 ILE B N 1
ATOM 2313 C CA . ILE B 1 105 ? 8.961 22.609 -3.945 1 98.81 105 ILE B CA 1
ATOM 2314 C C . ILE B 1 105 ? 7.488 23.016 -3.887 1 98.81 105 ILE B C 1
ATOM 2316 O O . ILE B 1 105 ? 7.078 23.984 -4.516 1 98.81 105 ILE B O 1
ATOM 2320 N N . VAL B 1 106 ? 6.699 22.344 -3.096 1 98.88 106 VAL B N 1
ATOM 2321 C CA . VAL B 1 106 ? 5.266 22.609 -3.064 1 98.88 106 VAL B CA 1
ATOM 2322 C C . VAL B 1 106 ? 4.949 23.594 -1.935 1 98.88 106 VAL B C 1
ATOM 2324 O O . VAL B 1 106 ? 5.793 23.844 -1.067 1 98.88 106 VAL B O 1
ATOM 2327 N N . ARG B 1 107 ? 3.711 24.062 -1.907 1 98.62 107 ARG B N 1
ATOM 2328 C CA . ARG B 1 107 ? 3.301 25.047 -0.913 1 98.62 107 ARG B CA 1
ATOM 2329 C C . ARG B 1 107 ? 2.742 24.375 0.333 1 98.62 107 ARG B C 1
ATOM 2331 O O . ARG B 1 107 ? 2.727 24.969 1.415 1 98.62 107 ARG B O 1
ATOM 2338 N N . ALA B 1 108 ? 2.234 23.156 0.172 1 98.88 108 ALA B N 1
ATOM 2339 C CA . ALA B 1 108 ? 1.728 22.406 1.324 1 98.88 108 ALA B CA 1
ATOM 2340 C C . ALA B 1 108 ? 2.818 22.203 2.371 1 98.88 108 ALA B C 1
ATOM 2342 O O . ALA B 1 108 ? 3.986 22.016 2.029 1 98.88 108 ALA B O 1
ATOM 2343 N N . PRO B 1 109 ? 2.453 22.234 3.605 1 98.88 109 PRO B N 1
ATOM 2344 C CA . PRO B 1 109 ? 3.451 22.016 4.656 1 98.88 109 PRO B CA 1
ATOM 2345 C C . PRO B 1 109 ? 3.84 20.531 4.801 1 98.88 109 PRO B C 1
ATOM 2347 O O . PRO B 1 109 ? 3.043 19.656 4.48 1 98.88 109 PRO B O 1
ATOM 2350 N N . LEU B 1 110 ? 5.078 20.328 5.219 1 98.81 110 LEU B N 1
ATOM 2351 C CA . LEU B 1 110 ? 5.398 18.984 5.699 1 98.81 110 LEU B CA 1
ATOM 2352 C C . LEU B 1 110 ? 5.168 18.891 7.203 1 98.81 110 LEU B C 1
ATOM 2354 O O . LEU B 1 110 ? 4.766 19.859 7.844 1 98.81 110 LEU B O 1
ATOM 2358 N N . ILE B 1 111 ? 5.203 17.734 7.812 1 98.88 111 ILE B N 1
ATOM 2359 C CA . ILE B 1 111 ? 5.176 17.5 9.25 1 98.88 111 ILE B CA 1
ATOM 2360 C C . ILE B 1 111 ? 6.586 17.219 9.758 1 98.88 111 ILE B C 1
ATOM 2362 O O . ILE B 1 111 ? 7.188 16.188 9.406 1 98.88 111 ILE B O 1
ATOM 2366 N N . GLU B 1 112 ? 7.074 17.984 10.609 1 98.75 112 GLU B N 1
ATOM 2367 C CA . GLU B 1 112 ? 8.477 17.938 11.023 1 98.75 112 GLU B CA 1
ATOM 2368 C C . GLU B 1 112 ? 8.789 16.625 11.742 1 98.75 112 GLU B C 1
ATOM 2370 O O . GLU B 1 112 ? 9.898 16.109 11.641 1 98.75 112 GLU B O 1
ATOM 2375 N N . GLU B 1 113 ? 7.871 16.094 12.461 1 98.25 113 GLU B N 1
ATOM 2376 C CA . GLU B 1 113 ? 8.07 14.883 13.25 1 98.25 113 GLU B CA 1
ATOM 2377 C C . GLU B 1 113 ? 8.18 13.648 12.359 1 98.25 113 GLU B C 1
ATOM 2379 O O . GLU B 1 113 ? 8.602 12.586 12.812 1 98.25 113 GLU B O 1
ATOM 2384 N N . SER B 1 114 ? 7.723 13.742 11.078 1 98.44 114 SER B N 1
ATOM 2385 C CA . SER B 1 114 ? 7.793 12.625 10.148 1 98.44 114 SER B CA 1
ATOM 2386 C C . SER B 1 114 ? 9.234 12.312 9.773 1 98.44 114 SER B C 1
ATOM 2388 O O . SER B 1 114 ? 10.031 13.219 9.523 1 98.44 114 SER B O 1
ATOM 2390 N N . PRO B 1 115 ? 9.586 11.055 9.688 1 97.88 115 PRO B N 1
ATOM 2391 C CA . PRO B 1 115 ? 10.953 10.703 9.289 1 97.88 115 PRO B CA 1
ATOM 2392 C C . PRO B 1 115 ? 11.219 10.961 7.809 1 97.88 115 PRO B C 1
ATOM 2394 O O . PRO B 1 115 ? 12.367 11.156 7.41 1 97.88 115 PRO B O 1
ATOM 2397 N N . LEU B 1 116 ? 10.25 10.93 7.012 1 98.12 116 LEU B N 1
ATOM 2398 C CA . LEU B 1 116 ? 10.359 11.07 5.562 1 98.12 116 LEU B CA 1
ATOM 2399 C C . LEU B 1 116 ? 9.117 11.75 4.988 1 98.12 116 LEU B C 1
ATOM 2401 O O . LEU B 1 116 ? 7.996 11.297 5.215 1 98.12 116 LEU B O 1
ATOM 2405 N N . CYS B 1 117 ? 9.305 12.812 4.258 1 98.81 117 CYS B N 1
ATOM 2406 C CA . CYS B 1 117 ? 8.234 13.594 3.652 1 98.81 117 CYS B CA 1
ATOM 2407 C C . CYS B 1 117 ? 8.344 13.578 2.133 1 98.81 117 CYS B C 1
ATOM 2409 O O . CYS B 1 117 ? 9.406 13.875 1.581 1 98.81 117 CYS B O 1
ATOM 2411 N N . ILE B 1 118 ? 7.254 13.266 1.475 1 98.94 118 ILE B N 1
ATOM 2412 C CA . ILE B 1 118 ? 7.223 13.172 0.019 1 98.94 118 ILE B CA 1
ATOM 2413 C C . ILE B 1 118 ? 6.344 14.281 -0.551 1 98.94 118 ILE B C 1
ATOM 2415 O O . ILE B 1 118 ? 5.137 14.312 -0.307 1 98.94 118 ILE B O 1
ATOM 2419 N N . GLU B 1 119 ? 6.941 15.18 -1.284 1 99 119 GLU B N 1
ATOM 2420 C CA . GLU B 1 119 ? 6.227 16.297 -1.892 1 99 119 GLU B CA 1
ATOM 2421 C C . GLU B 1 119 ? 5.574 15.883 -3.209 1 99 119 GLU B C 1
ATOM 2423 O O . GLU B 1 119 ? 6.242 15.344 -4.094 1 99 119 GLU B O 1
ATOM 2428 N N . CYS B 1 120 ? 4.309 16.25 -3.338 1 98.94 120 CYS B N 1
ATOM 2429 C CA . CYS B 1 120 ? 3.553 15.727 -4.469 1 98.94 120 CYS B CA 1
ATOM 2430 C C . CYS B 1 120 ? 2.785 16.828 -5.18 1 98.94 120 CYS B C 1
ATOM 2432 O O . CYS B 1 120 ? 2.191 17.703 -4.531 1 98.94 120 CYS B O 1
ATOM 2434 N N . ARG B 1 121 ? 2.803 16.75 -6.492 1 98.94 121 ARG B N 1
ATOM 2435 C CA . ARG B 1 121 ? 1.956 17.562 -7.348 1 98.94 121 ARG B CA 1
ATOM 2436 C C . ARG B 1 121 ? 0.934 16.719 -8.094 1 98.94 121 ARG B C 1
ATOM 2438 O O . ARG B 1 121 ? 1.301 15.781 -8.805 1 98.94 121 ARG B O 1
ATOM 2445 N N . VAL B 1 122 ? -0.3 17.078 -7.969 1 98.94 122 VAL B N 1
ATOM 2446 C CA . VAL B 1 122 ? -1.377 16.297 -8.57 1 98.94 122 VAL B CA 1
ATOM 2447 C C . VAL B 1 122 ? -1.401 16.531 -10.078 1 98.94 122 VAL B C 1
ATOM 2449 O O . VAL B 1 122 ? -1.383 17.688 -10.531 1 98.94 122 VAL B O 1
ATOM 2452 N N . LYS B 1 123 ? -1.472 15.445 -10.766 1 98.69 123 LYS B N 1
ATOM 2453 C CA . LYS B 1 123 ? -1.549 15.5 -12.227 1 98.69 123 LYS B CA 1
ATOM 2454 C C . LYS B 1 123 ? -2.986 15.328 -12.703 1 98.69 123 LYS B C 1
ATOM 2456 O O . LYS B 1 123 ? -3.395 15.953 -13.688 1 98.69 123 LYS B O 1
ATOM 2461 N N . GLU B 1 124 ? -3.631 14.469 -12.039 1 98.06 124 GLU B N 1
ATOM 2462 C CA . GLU B 1 124 ? -4.977 14.078 -12.453 1 98.06 124 GLU B CA 1
ATOM 2463 C C . GLU B 1 124 ? -5.809 13.617 -11.258 1 98.06 124 GLU B C 1
ATOM 2465 O O . GLU B 1 124 ? -5.289 12.961 -10.352 1 98.06 124 GLU B O 1
ATOM 2470 N N . VAL B 1 125 ? -7.039 14.039 -11.289 1 98.75 125 VAL B N 1
ATOM 2471 C CA . VAL B 1 125 ? -8 13.5 -10.328 1 98.75 125 VAL B CA 1
ATOM 2472 C C . VAL B 1 125 ? -9.008 12.609 -11.055 1 98.75 125 VAL B C 1
ATOM 2474 O O . VAL B 1 125 ? -9.773 13.086 -11.898 1 98.75 125 VAL B O 1
ATOM 2477 N N . MET B 1 126 ? -9.039 11.352 -10.703 1 98.5 126 MET B N 1
ATOM 2478 C CA . MET B 1 126 ? -9.906 10.375 -11.359 1 98.5 126 MET B CA 1
ATOM 2479 C C . MET B 1 126 ? -11.07 9.984 -10.453 1 98.5 126 MET B C 1
ATOM 2481 O O . MET B 1 126 ? -10.867 9.5 -9.344 1 98.5 126 MET B O 1
ATOM 2485 N N . ARG B 1 127 ? -12.258 10.172 -10.938 1 98.19 127 ARG B N 1
ATOM 2486 C CA . ARG B 1 127 ? -13.445 9.734 -10.203 1 98.19 127 ARG B CA 1
ATOM 2487 C C . ARG B 1 127 ? -13.664 8.234 -10.352 1 98.19 127 ARG B C 1
ATOM 2489 O O . ARG B 1 127 ? -13.773 7.727 -11.469 1 98.19 127 ARG B O 1
ATOM 2496 N N . LEU B 1 128 ? -13.805 7.516 -9.273 1 98.5 128 LEU B N 1
ATOM 2497 C CA . LEU B 1 128 ? -13.922 6.066 -9.344 1 98.5 128 LEU B CA 1
ATOM 2498 C C . LEU B 1 128 ? -15.25 5.598 -8.758 1 98.5 128 LEU B C 1
ATOM 2500 O O . LEU B 1 128 ? -15.742 4.523 -9.102 1 98.5 128 LEU B O 1
ATOM 2504 N N . GLY B 1 129 ? -15.836 6.227 -7.844 1 98.38 129 GLY B N 1
ATOM 2505 C CA . GLY B 1 129 ? -17.031 5.918 -7.078 1 98.38 129 GLY B CA 1
ATOM 2506 C C . GLY B 1 129 ? -17.078 6.609 -5.727 1 98.38 129 GLY B C 1
ATOM 2507 O O . GLY B 1 129 ? -17.172 7.836 -5.656 1 98.38 129 GLY B O 1
ATOM 2508 N N . SER B 1 130 ? -16.875 5.848 -4.695 1 98.69 130 SER B N 1
ATOM 2509 C CA . SER B 1 130 ? -16.891 6.43 -3.357 1 98.69 130 SER B CA 1
ATOM 2510 C C . SER B 1 130 ? -15.656 7.305 -3.129 1 98.69 130 SER B C 1
ATOM 2512 O O . SER B 1 130 ? -15.688 8.219 -2.299 1 98.69 130 SER B O 1
ATOM 2514 N N . HIS B 1 131 ? -14.602 6.984 -3.824 1 98.81 131 HIS B N 1
ATOM 2515 C CA . HIS B 1 131 ? -13.352 7.719 -3.693 1 98.81 131 HIS B CA 1
ATOM 2516 C C . HIS B 1 131 ? -12.914 8.312 -5.027 1 98.81 131 HIS B C 1
ATOM 2518 O O . HIS B 1 131 ? -13.18 7.734 -6.086 1 98.81 131 HIS B O 1
ATOM 2524 N N . ASP B 1 132 ? -12.352 9.445 -4.957 1 98.88 132 ASP B N 1
ATOM 2525 C CA . ASP B 1 132 ? -11.57 9.938 -6.086 1 98.88 132 ASP B CA 1
ATOM 2526 C C . ASP B 1 132 ? -10.086 9.633 -5.902 1 98.88 132 ASP B C 1
ATOM 2528 O O . ASP B 1 132 ? -9.562 9.727 -4.789 1 98.88 132 ASP B O 1
ATOM 2532 N N . MET B 1 133 ? -9.492 9.258 -6.965 1 98.88 133 MET B N 1
ATOM 2533 C CA . MET B 1 133 ? -8.062 8.953 -6.977 1 98.88 133 MET B CA 1
ATOM 2534 C C . MET B 1 133 ? -7.25 10.156 -7.449 1 98.88 133 MET B C 1
ATOM 2536 O O . MET B 1 133 ? -7.445 10.648 -8.562 1 98.88 133 MET B O 1
ATOM 2540 N N . PHE B 1 134 ? -6.391 10.734 -6.578 1 98.94 134 PHE B N 1
ATOM 2541 C CA . PHE B 1 134 ? -5.453 11.789 -6.941 1 98.94 134 PHE B CA 1
ATOM 2542 C C . PHE B 1 134 ? -4.141 11.195 -7.438 1 98.94 134 PHE B C 1
ATOM 2544 O O . PHE B 1 134 ? -3.354 10.664 -6.652 1 98.94 134 PHE B O 1
ATOM 2551 N N . ILE B 1 135 ? -3.914 11.234 -8.68 1 98.94 135 ILE B N 1
ATOM 2552 C CA . ILE B 1 135 ? -2.678 10.766 -9.305 1 98.94 135 ILE B CA 1
ATOM 2553 C C . ILE B 1 135 ? -1.658 11.906 -9.336 1 98.94 135 ILE B C 1
ATOM 2555 O O . ILE B 1 135 ? -1.949 12.992 -9.844 1 98.94 135 ILE B O 1
ATOM 2559 N N . SER B 1 136 ? -0.455 11.594 -8.805 1 98.94 136 SER B N 1
ATOM 2560 C CA . SER B 1 136 ? 0.468 12.703 -8.578 1 98.94 136 SER B CA 1
ATOM 2561 C C . SER B 1 136 ? 1.888 12.336 -8.992 1 98.94 136 SER B C 1
ATOM 2563 O O . SER B 1 136 ? 2.24 11.156 -9.031 1 98.94 136 SER B O 1
ATOM 2565 N N . GLU B 1 137 ? 2.668 13.328 -9.266 1 98.88 137 GLU B N 1
ATOM 2566 C CA . GLU B 1 137 ? 4.117 13.195 -9.398 1 98.88 137 GLU B CA 1
ATOM 2567 C C . GLU B 1 137 ? 4.82 13.508 -8.086 1 98.88 137 GLU B C 1
ATOM 2569 O O . GLU B 1 137 ? 4.43 14.43 -7.367 1 98.88 137 GLU B O 1
ATOM 2574 N N . VAL B 1 138 ? 5.801 12.703 -7.758 1 98.94 138 VAL B N 1
ATOM 2575 C CA . VAL B 1 138 ? 6.699 13.039 -6.66 1 98.94 138 VAL B CA 1
ATOM 2576 C C . VAL B 1 138 ? 7.719 14.078 -7.125 1 98.94 138 VAL B C 1
ATOM 2578 O O . VAL B 1 138 ? 8.477 13.828 -8.062 1 98.94 138 VAL B O 1
ATOM 2581 N N . VAL B 1 139 ? 7.754 15.203 -6.418 1 98.94 139 VAL B N 1
ATOM 2582 C CA . VAL B 1 139 ? 8.594 16.281 -6.949 1 98.94 139 VAL B CA 1
ATOM 2583 C C . VAL B 1 139 ? 9.781 16.516 -6.02 1 98.94 139 VAL B C 1
ATOM 2585 O O . VAL B 1 139 ? 10.742 17.188 -6.398 1 98.94 139 VAL B O 1
ATOM 2588 N N . ASN B 1 140 ? 9.734 15.992 -4.871 1 98.88 140 ASN B N 1
ATOM 2589 C CA . ASN B 1 140 ? 10.828 16.078 -3.908 1 98.88 140 ASN B CA 1
ATOM 2590 C C . ASN B 1 140 ? 10.617 15.109 -2.744 1 98.88 140 ASN B C 1
ATOM 2592 O O . ASN B 1 140 ? 9.492 14.711 -2.457 1 98.88 140 ASN B O 1
ATOM 2596 N N . VAL B 1 141 ? 11.688 14.68 -2.141 1 98.62 141 VAL B N 1
ATOM 2597 C CA . VAL B 1 141 ? 11.648 13.914 -0.903 1 98.62 141 VAL B CA 1
ATOM 2598 C C . VAL B 1 141 ? 12.555 14.562 0.141 1 98.62 141 VAL B C 1
ATOM 2600 O O . VAL B 1 141 ? 13.695 14.93 -0.158 1 98.62 141 VAL B O 1
ATOM 2603 N N . LYS B 1 142 ? 12.016 14.742 1.322 1 98.19 142 LYS B N 1
ATOM 2604 C CA . LYS B 1 142 ? 12.805 15.234 2.447 1 98.19 142 LYS B CA 1
ATOM 2605 C C . LYS B 1 142 ? 12.977 14.156 3.514 1 98.19 142 LYS B C 1
ATOM 2607 O O . LYS B 1 142 ? 11.992 13.617 4.02 1 98.19 142 LYS B O 1
ATOM 2612 N N . ALA B 1 143 ? 14.203 13.875 3.84 1 97.44 143 ALA B N 1
ATOM 2613 C CA . ALA B 1 143 ? 14.516 12.828 4.805 1 97.44 143 ALA B CA 1
ATOM 2614 C C . ALA B 1 143 ? 15.148 13.414 6.066 1 97.44 143 ALA B C 1
ATOM 2616 O O . ALA B 1 143 ? 16.062 14.234 5.984 1 97.44 143 ALA B O 1
ATOM 2617 N N . ASP B 1 144 ? 14.648 13.008 7.207 1 97.06 144 ASP B N 1
ATOM 2618 C CA . ASP B 1 144 ? 15.219 13.422 8.484 1 97.06 144 ASP B CA 1
ATOM 2619 C C . ASP B 1 144 ? 16.609 12.812 8.68 1 97.06 144 ASP B C 1
ATOM 2621 O O . ASP B 1 144 ? 16.766 11.594 8.68 1 97.06 144 ASP B O 1
ATOM 2625 N N . GLU B 1 145 ? 17.531 13.57 8.938 1 94.75 145 GLU B N 1
ATOM 2626 C CA . GLU B 1 145 ? 18.922 13.164 9.062 1 94.75 145 GLU B CA 1
ATOM 2627 C C . GLU B 1 145 ? 19.109 12.164 10.211 1 94.75 145 GLU B C 1
ATOM 2629 O O . GLU B 1 145 ? 20.031 11.352 10.188 1 94.75 145 GLU B O 1
ATOM 2634 N N . LYS B 1 146 ? 18.219 12.25 11.141 1 93.56 146 LYS B N 1
ATOM 2635 C CA . LYS B 1 146 ? 18.266 11.375 12.305 1 93.56 146 LYS B CA 1
ATOM 2636 C C . LYS B 1 146 ? 18.219 9.906 11.891 1 93.56 146 LYS B C 1
ATOM 2638 O O . LYS B 1 146 ? 18.688 9.031 12.617 1 93.56 146 LYS B O 1
ATOM 2643 N N . TYR B 1 147 ? 17.688 9.633 10.703 1 94.19 147 TYR B N 1
ATOM 2644 C CA . TYR B 1 147 ? 17.469 8.25 10.289 1 94.19 147 TYR B CA 1
ATOM 2645 C C . TYR B 1 147 ? 18.438 7.859 9.18 1 94.19 147 TYR B C 1
ATOM 2647 O O . TYR B 1 147 ? 18.281 6.812 8.547 1 94.19 147 TYR B O 1
ATOM 2655 N N . LEU B 1 148 ? 19.328 8.695 8.922 1 92.69 148 LEU B N 1
ATOM 2656 C CA . LEU B 1 148 ? 20.328 8.391 7.891 1 92.69 148 LEU B CA 1
ATOM 2657 C C . LEU B 1 148 ? 21.547 7.727 8.5 1 92.69 148 LEU B C 1
ATOM 2659 O O . LEU B 1 148 ? 22 8.117 9.578 1 92.69 148 LEU B O 1
ATOM 2663 N N . HIS B 1 149 ? 21.953 6.695 7.84 1 88.69 149 HIS B N 1
ATOM 2664 C CA . HIS B 1 149 ? 23.234 6.102 8.25 1 88.69 149 HIS B CA 1
ATOM 2665 C C . HIS B 1 149 ? 24.375 7.098 8.109 1 88.69 149 HIS B C 1
ATOM 2667 O O . HIS B 1 149 ? 24.562 7.684 7.035 1 88.69 149 HIS B O 1
ATOM 2673 N N . PRO B 1 150 ? 25.109 7.168 9.094 1 86.31 150 PRO B N 1
ATOM 2674 C CA . PRO B 1 150 ? 26.125 8.227 9.094 1 86.31 150 PRO B CA 1
ATOM 2675 C C . PRO B 1 150 ? 27.188 8.031 8.016 1 86.31 150 PRO B C 1
ATOM 2677 O O . PRO B 1 150 ? 27.719 9 7.473 1 86.31 150 PRO B O 1
ATOM 2680 N N . GLU B 1 151 ? 27.406 6.789 7.641 1 88.31 151 GLU B N 1
ATOM 2681 C CA . GLU B 1 151 ? 28.469 6.523 6.688 1 88.31 151 GLU B CA 1
ATOM 2682 C C . GLU B 1 151 ? 27.938 6.406 5.266 1 88.31 151 GLU B C 1
ATOM 2684 O O . GLU B 1 151 ? 28.5 6.984 4.332 1 88.31 151 GLU B O 1
ATOM 2689 N N . THR B 1 152 ? 26.859 5.758 5.062 1 86.94 152 THR B N 1
ATOM 2690 C CA . THR B 1 152 ? 26.391 5.441 3.719 1 86.94 152 THR B CA 1
ATOM 2691 C C . THR B 1 152 ? 25.344 6.449 3.264 1 86.94 152 THR B C 1
ATOM 2693 O O . THR B 1 152 ? 25.062 6.559 2.07 1 86.94 152 THR B O 1
ATOM 2696 N N . GLY B 1 153 ? 24.703 7.113 4.25 1 87.69 153 GLY B N 1
ATOM 2697 C CA . GLY B 1 153 ? 23.641 8.031 3.908 1 87.69 153 GLY B CA 1
ATOM 2698 C C . GLY B 1 153 ? 22.328 7.336 3.605 1 87.69 153 GLY B C 1
ATOM 2699 O O . GLY B 1 153 ? 21.328 7.984 3.27 1 87.69 153 GLY B O 1
ATOM 2700 N N . ALA B 1 154 ? 22.375 6.086 3.725 1 86.81 154 ALA B N 1
ATOM 2701 C CA . ALA B 1 154 ? 21.156 5.32 3.436 1 86.81 154 ALA B CA 1
ATOM 2702 C C . ALA B 1 154 ? 20.109 5.523 4.52 1 86.81 154 ALA B C 1
ATOM 2704 O O . ALA B 1 154 ? 20.438 5.605 5.707 1 86.81 154 ALA B O 1
ATOM 2705 N N . PHE B 1 155 ? 18.891 5.711 4.133 1 89.56 155 PHE B N 1
ATOM 2706 C CA . PHE B 1 155 ? 17.797 5.855 5.086 1 89.56 155 PHE B CA 1
ATOM 2707 C C . PHE B 1 155 ? 17.5 4.531 5.777 1 89.56 155 PHE B C 1
ATOM 2709 O O . PHE B 1 155 ? 17.297 3.512 5.117 1 89.56 155 PHE B O 1
ATOM 2716 N N . ASP B 1 156 ? 17.484 4.523 7.043 1 87.94 156 ASP B N 1
ATOM 2717 C CA . ASP B 1 156 ? 17.219 3.34 7.852 1 87.94 156 ASP B CA 1
ATOM 2718 C C . ASP B 1 156 ? 15.734 3.25 8.203 1 87.94 156 ASP B C 1
ATOM 2720 O O . ASP B 1 156 ? 15.305 3.746 9.25 1 87.94 156 ASP B O 1
ATOM 2724 N N . MET B 1 157 ? 15 2.541 7.441 1 83.25 157 MET B N 1
ATOM 2725 C CA . MET B 1 157 ? 13.555 2.43 7.605 1 83.25 157 MET B CA 1
ATOM 2726 C C . MET B 1 157 ? 13.211 1.64 8.859 1 83.25 157 MET B C 1
ATOM 2728 O O . MET B 1 157 ? 12.172 1.88 9.484 1 83.25 157 MET B O 1
ATOM 2732 N N . GLN B 1 158 ? 14.039 0.69 9.172 1 82.25 158 GLN B N 1
ATOM 2733 C CA . GLN B 1 158 ? 13.812 -0.095 10.375 1 82.25 158 GLN B CA 1
ATOM 2734 C C . GLN B 1 158 ? 13.977 0.759 11.633 1 82.25 158 GLN B C 1
ATOM 2736 O O . GLN B 1 158 ? 13.188 0.663 12.562 1 82.25 158 GLN B O 1
ATOM 2741 N N . LYS B 1 159 ? 15.023 1.551 11.594 1 86.88 159 LYS B N 1
ATOM 2742 C CA . LYS B 1 159 ? 15.242 2.459 12.719 1 86.88 159 LYS B CA 1
ATOM 2743 C C . LYS B 1 159 ? 14.055 3.398 12.906 1 86.88 159 LYS B C 1
ATOM 2745 O O . LYS B 1 159 ? 13.695 3.734 14.039 1 86.88 159 LYS B O 1
ATOM 2750 N N . ALA B 1 160 ? 13.461 3.777 11.844 1 91.19 160 ALA B N 1
ATOM 2751 C CA . ALA B 1 160 ? 12.32 4.691 11.914 1 91.19 160 ALA B CA 1
ATOM 2752 C C . ALA B 1 160 ? 11.102 4 12.508 1 91.19 160 ALA B C 1
ATOM 2754 O O . ALA B 1 160 ? 10.195 4.66 13.023 1 91.19 160 ALA B O 1
ATOM 2755 N N . ASP B 1 161 ? 11.047 2.639 12.461 1 94.19 161 ASP B N 1
ATOM 2756 C CA . ASP B 1 161 ? 9.93 1.85 12.969 1 94.19 161 ASP B CA 1
ATOM 2757 C C . ASP B 1 161 ? 8.602 2.346 12.398 1 94.19 161 ASP B C 1
ATOM 2759 O O . ASP B 1 161 ? 7.715 2.766 13.141 1 94.19 161 ASP B O 1
ATOM 2763 N N . LEU B 1 162 ? 8.414 2.205 11.148 1 97 162 LEU B N 1
ATOM 2764 C CA . LEU B 1 162 ? 7.262 2.727 10.422 1 97 162 LEU B CA 1
ATOM 2765 C C . LEU B 1 162 ? 5.977 2.039 10.875 1 97 162 LEU B C 1
ATOM 2767 O O . LEU B 1 162 ? 5.977 0.84 11.164 1 97 162 LEU B O 1
ATOM 2771 N N . LEU B 1 163 ? 4.965 2.781 10.914 1 97.5 163 LEU B N 1
ATOM 2772 C CA . LEU B 1 163 ? 3.635 2.32 11.297 1 97.5 163 LEU B CA 1
ATOM 2773 C C . LEU B 1 163 ? 2.996 1.511 10.172 1 97.5 163 LEU B C 1
ATOM 2775 O O . LEU B 1 163 ? 3.074 1.896 9.008 1 97.5 163 LEU B O 1
ATOM 2779 N N . THR B 1 164 ? 2.438 0.386 10.547 1 97.19 164 THR B N 1
ATOM 2780 C CA . THR B 1 164 ? 1.747 -0.482 9.602 1 97.19 164 THR B CA 1
ATOM 2781 C C . THR B 1 164 ? 0.267 -0.599 9.953 1 97.19 164 THR B C 1
ATOM 2783 O O . THR B 1 164 ? -0.087 -0.725 11.125 1 97.19 164 THR B O 1
ATOM 2786 N N . TYR B 1 165 ? -0.573 -0.522 8.945 1 98.06 165 TYR B N 1
ATOM 2787 C CA . TYR B 1 165 ? -2.018 -0.634 9.117 1 98.06 165 TYR B CA 1
ATOM 2788 C C . TYR B 1 165 ? -2.537 -1.943 8.539 1 98.06 165 TYR B C 1
ATOM 2790 O O . TYR B 1 165 ? -2.211 -2.303 7.406 1 98.06 165 TYR B O 1
ATOM 2798 N N . VAL B 1 166 ? -3.326 -2.676 9.344 1 97.19 166 VAL B N 1
ATOM 2799 C CA . VAL B 1 166 ? -3.936 -3.932 8.914 1 97.19 166 VAL B CA 1
ATOM 2800 C C . VAL B 1 166 ? -5.367 -4.016 9.438 1 97.19 166 VAL B C 1
ATOM 2802 O O . VAL B 1 166 ? -5.594 -4.301 10.609 1 97.19 166 VAL B O 1
ATOM 2805 N N . HIS B 1 167 ? -6.293 -3.799 8.539 1 94.56 167 HIS B N 1
ATOM 2806 C CA . HIS B 1 167 ? -7.719 -3.986 8.781 1 94.56 167 HIS B CA 1
ATOM 2807 C C . HIS B 1 167 ? -8.141 -3.373 10.117 1 94.56 167 HIS B C 1
ATOM 2809 O O . HIS B 1 167 ? -8.695 -4.062 10.977 1 94.56 167 HIS B O 1
ATOM 2815 N N . GLY B 1 168 ? -7.879 -2.156 10.273 1 95.5 168 GLY B N 1
ATOM 2816 C CA . GLY B 1 168 ? -8.391 -1.43 11.43 1 95.5 168 GLY B CA 1
ATOM 2817 C C . GLY B 1 168 ? -7.426 -1.406 12.594 1 95.5 168 GLY B C 1
ATOM 2818 O O . GLY B 1 168 ? -7.754 -0.895 13.672 1 95.5 168 GLY B O 1
ATOM 2819 N N . LYS B 1 169 ? -6.281 -1.959 12.414 1 97 169 LYS B N 1
ATOM 2820 C CA . LYS B 1 169 ? -5.316 -2.012 13.508 1 97 169 LYS B CA 1
ATOM 2821 C C . LYS B 1 169 ? -3.959 -1.47 13.062 1 97 169 LYS B C 1
ATOM 2823 O O . LYS B 1 169 ? -3.605 -1.549 11.883 1 97 169 LYS B O 1
ATOM 2828 N N . TYR B 1 170 ? -3.264 -0.897 14.055 1 97.69 170 TYR B N 1
ATOM 2829 C CA . TYR B 1 170 ? -1.929 -0.357 13.82 1 97.69 170 TYR B CA 1
ATOM 2830 C C . TYR B 1 170 ? -0.866 -1.24 14.461 1 97.69 170 TYR B C 1
ATOM 2832 O O . TYR B 1 170 ? -1.023 -1.685 15.602 1 97.69 170 TYR B O 1
ATOM 2840 N N . TYR B 1 171 ? 0.144 -1.467 13.695 1 96.62 171 TYR B N 1
ATOM 2841 C CA . TYR B 1 171 ? 1.249 -2.297 14.156 1 96.62 171 TYR B CA 1
ATOM 2842 C C . TYR B 1 171 ? 2.586 -1.6 13.938 1 96.62 171 TYR B C 1
ATOM 2844 O O . TYR B 1 171 ? 2.707 -0.738 13.062 1 96.62 171 TYR B O 1
ATOM 2852 N N . GLY B 1 172 ? 3.557 -1.966 14.773 1 95.12 172 GLY B N 1
ATOM 2853 C CA . GLY B 1 172 ? 4.93 -1.596 14.461 1 95.12 172 GLY B CA 1
ATOM 2854 C C . GLY B 1 172 ? 5.586 -2.527 13.461 1 95.12 172 GLY B C 1
ATOM 2855 O O . GLY B 1 172 ? 4.914 -3.357 12.844 1 95.12 172 GLY B O 1
ATOM 2856 N N . MET B 1 173 ? 6.844 -2.266 13.266 1 93.38 173 MET B N 1
ATOM 2857 C CA . MET B 1 173 ? 7.59 -3.131 12.352 1 93.38 173 MET B CA 1
ATOM 2858 C C . MET B 1 173 ? 7.953 -4.449 13.031 1 93.38 173 MET B C 1
ATOM 2860 O O . MET B 1 173 ? 8.328 -4.465 14.203 1 93.38 173 MET B O 1
ATOM 2864 N N . GLY B 1 174 ? 7.809 -5.555 12.289 1 93.44 174 GLY B N 1
ATOM 2865 C CA . GLY B 1 174 ? 8.141 -6.867 12.828 1 93.44 174 GLY B CA 1
ATOM 2866 C C . GLY B 1 174 ? 9.578 -7.273 12.562 1 93.44 174 GLY B C 1
ATOM 2867 O O . GLY B 1 174 ? 10.422 -6.426 12.273 1 93.44 174 GLY B O 1
ATOM 2868 N N . ASP B 1 175 ? 9.836 -8.57 12.789 1 94.31 175 ASP B N 1
ATOM 2869 C CA . ASP B 1 175 ? 11.195 -9.062 12.625 1 94.31 175 ASP B CA 1
ATOM 2870 C C . ASP B 1 175 ? 11.57 -9.18 11.148 1 94.31 175 ASP B C 1
ATOM 2872 O O . ASP B 1 175 ? 10.711 -9.492 10.32 1 94.31 175 ASP B O 1
ATOM 2876 N N . LEU B 1 176 ? 12.82 -9.031 10.859 1 95.94 176 LEU B N 1
ATOM 2877 C CA . LEU B 1 176 ? 13.375 -9.172 9.516 1 95.94 176 LEU B CA 1
ATOM 2878 C C . LEU B 1 176 ? 13.359 -10.625 9.062 1 95.94 176 LEU B C 1
ATOM 2880 O O . LEU B 1 176 ? 13.789 -11.516 9.805 1 95.94 176 LEU B O 1
ATOM 2884 N N . LEU B 1 177 ? 12.875 -10.867 7.883 1 97.12 177 LEU B N 1
ATOM 2885 C CA . LEU B 1 177 ? 12.75 -12.234 7.387 1 97.12 177 LEU B CA 1
ATOM 2886 C C . LEU B 1 177 ? 13.719 -12.484 6.234 1 97.12 177 LEU B C 1
ATOM 2888 O O . LEU B 1 177 ? 14.141 -13.625 6.008 1 97.12 177 LEU B O 1
ATOM 2892 N N . GLY B 1 178 ? 14.008 -11.469 5.488 1 96.75 178 GLY B N 1
ATOM 2893 C CA . GLY B 1 178 ? 14.844 -11.586 4.305 1 96.75 178 GLY B CA 1
ATOM 2894 C C . GLY B 1 178 ? 14.945 -10.289 3.521 1 96.75 178 GLY B C 1
ATOM 2895 O O . GLY B 1 178 ? 14.5 -9.242 3.986 1 96.75 178 GLY B O 1
ATOM 2896 N N . PHE B 1 179 ? 15.656 -10.359 2.465 1 96.44 179 PHE B N 1
ATOM 2897 C CA . PHE B 1 179 ? 15.828 -9.195 1.603 1 96.44 179 PHE B CA 1
ATOM 2898 C C . PHE B 1 179 ? 15.578 -9.562 0.144 1 96.44 179 PHE B C 1
ATOM 2900 O O . PHE B 1 179 ? 15.633 -10.734 -0.225 1 96.44 179 PHE B O 1
ATOM 2907 N N . PHE B 1 180 ? 15.266 -8.625 -0.595 1 96.44 180 PHE B N 1
ATOM 2908 C CA . PHE B 1 180 ? 14.992 -8.828 -2.012 1 96.44 180 PHE B CA 1
ATOM 2909 C C . PHE B 1 180 ? 16.172 -9.531 -2.691 1 96.44 180 PHE B C 1
ATOM 2911 O O . PHE B 1 180 ? 17.297 -9.031 -2.664 1 96.44 180 PHE B O 1
ATOM 2918 N N . GLY B 1 181 ? 15.898 -10.617 -3.285 1 97.12 181 GLY B N 1
ATOM 2919 C CA . GLY B 1 181 ? 16.922 -11.359 -4.02 1 97.12 181 GLY B CA 1
ATOM 2920 C C . GLY B 1 181 ? 17.562 -12.461 -3.201 1 97.12 181 GLY B C 1
ATOM 2921 O O . GLY B 1 181 ? 18.344 -13.258 -3.73 1 97.12 181 GLY B O 1
ATOM 2922 N N . TRP B 1 182 ? 17.188 -12.602 -1.961 1 96.06 182 TRP B N 1
ATOM 2923 C CA . TRP B 1 182 ? 17.859 -13.562 -1.1 1 96.06 182 TRP B CA 1
ATOM 2924 C C . TRP B 1 182 ? 17.5 -14.992 -1.487 1 96.06 182 TRP B C 1
ATOM 2926 O O . TRP B 1 182 ? 18.266 -15.922 -1.25 1 96.06 182 TRP B O 1
ATOM 2936 N N . SER B 1 183 ? 16.375 -15.227 -2.098 1 95.19 183 SER B N 1
ATOM 2937 C CA . SER B 1 183 ? 15.891 -16.562 -2.459 1 95.19 183 SER B CA 1
ATOM 2938 C C . SER B 1 183 ? 16.719 -17.141 -3.6 1 95.19 183 SER B C 1
ATOM 2940 O O . SER B 1 183 ? 16.656 -18.359 -3.85 1 95.19 183 SER B O 1
ATOM 2942 N N . VAL B 1 184 ? 17.359 -16.312 -4.312 1 95.5 184 VAL B N 1
ATOM 2943 C CA . VAL B 1 184 ? 18.094 -16.797 -5.469 1 95.5 184 VAL B CA 1
ATOM 2944 C C . VAL B 1 184 ? 19.594 -16.703 -5.199 1 95.5 184 VAL B C 1
ATOM 2946 O O . VAL B 1 184 ? 20.406 -16.969 -6.086 1 95.5 184 VAL B O 1
ATOM 2949 N N . LYS B 1 185 ? 19.891 -16.156 -4.066 1 88.31 185 LYS B N 1
ATOM 2950 C CA . LYS B 1 185 ? 21.312 -16.047 -3.74 1 88.31 185 LYS B CA 1
ATOM 2951 C C . LYS B 1 185 ? 21.953 -17.438 -3.654 1 88.31 185 LYS B C 1
ATOM 2953 O O . LYS B 1 185 ? 21.391 -18.359 -3.062 1 88.31 185 LYS B O 1
ATOM 2958 N N . LYS B 1 186 ? 22.984 -17.688 -4.523 1 74.94 186 LYS B N 1
ATOM 2959 C CA . LYS B 1 186 ? 23.766 -18.922 -4.496 1 74.94 186 LYS B CA 1
ATOM 2960 C C . LYS B 1 186 ? 24.453 -19.094 -3.152 1 74.94 186 LYS B C 1
ATOM 2962 O O . LYS B 1 186 ? 24.938 -18.125 -2.561 1 74.94 186 LYS B O 1
ATOM 2967 N N . LYS B 1 187 ? 24.156 -20.094 -2.404 1 63.09 187 LYS B N 1
ATOM 2968 C CA . LYS B 1 187 ? 24.969 -20.438 -1.236 1 63.09 187 LYS B CA 1
ATOM 2969 C C . LYS B 1 187 ? 26.453 -20.453 -1.581 1 63.09 187 LYS B C 1
ATOM 2971 O O . LYS B 1 187 ? 26.859 -21.078 -2.564 1 63.09 187 LYS B O 1
ATOM 2976 N N . LYS B 1 188 ? 27.078 -19.359 -1.022 1 46.59 188 LYS B N 1
ATOM 2977 C CA . LYS B 1 188 ? 28.531 -19.5 -1.123 1 46.59 188 LYS B CA 1
ATOM 2978 C C . LYS B 1 188 ? 29 -20.766 -0.408 1 46.59 188 LYS B C 1
ATOM 2980 O O . LYS B 1 188 ? 28.5 -21.109 0.667 1 46.59 188 LYS B O 1
#

Nearest PDB structures (foldseek):
  2d5m-assembly1_A-2  TM=9.232E-01  e=1.077E-17  Nitratidesulfovibrio vulgaris str. 'Miyazaki F'
  1eje-assembly1_A-2  TM=9.128E-01  e=1.896E-14  Methanothermobacter thermautotrophicus
  3fge-assembly1_A-2  TM=8.743E-01  e=1.031E-14  Shewanella frigidimarina NCIMB 400
  3zoe-assembly1_B  TM=8.326E-01  e=8.644E-13  Thermus thermophilus HB27
  3e4v-assembly1_B  TM=8.485E-01  e=3.264E-12  Methylobacillus flagellatus KT

Foldseek 3Di:
DDDDDDDDDADDWFFWWWKWFDLDPVLTAIAIFGQKDWDDVVQTKIKTKDFCPAPCNVRCVVQQKIKTFFAAPVCVVLSVVSHPDGPVPDDSCVVSVWDFDQDDPGSTTDTPVGQKMWIWGFDDWADDDRIIMGMTGGDDMDGDQVQADPPPRDGNPLVRQTWIDHDHDIDTDDDDDDDPPPVVDDDD/DDDDDDDDDADDWFFWWWKWFDLDPVLTAIAIFGQKDWDDVVQTKIKTKDFCPAPCNVRCVVQQKIKTFFAAPVCVVLSVCSHPDGPVPDDSCVVSVWDFDQDDPGSTTDTPPGQKMWIWGFDDWADDDRIIMGMTGGDDMDGDQVQADPPPRDGNVLVRQTWIDHDHDIDTDDDDDDDPPPVVDPDD

Sequence (376 aa):
MKQDWKPGTMIYPLPAVMISCGSDPSEYNILTVSWVGTICSNPPMCYISVRPERFSYPILKKNMEYVINLTTRDMAFATDWCGVVSGKDHCKFEEMKLTPGRASIVRAPLIEESPLCIECRVKEVMRLGSHDMFISEVVNVKADEKYLHPETGAFDMQKADLLTYVHGKYYGMGDLLGFFGWSVKKKKMKQDWKPGTMIYPLPAVMISCGSDPSEYNILTVSWVGTICSNPPMCYISVRPERFSYPILKKNMEYVINLTTRDMAFATDWCGVVSGKDHCKFEEMKLTPGRASIVRAPLIEESPLCIECRVKEVMRLGSHDMFISEVVNVKADEKYLHPETGAFDMQKADLLTYVHGKYYGMGDLLGFFGWSVKKKK

InterPro domains:
  IPR002563 Flavin reductase like domain [PF01613] (12-172)
  IPR002563 Flavin reductase like domain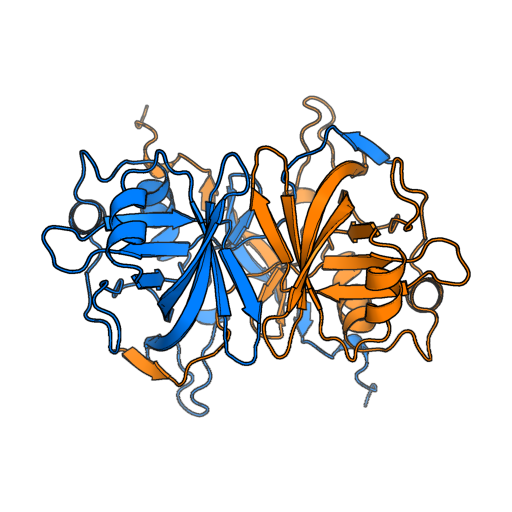 [SM00903] (10-157)
  IPR012349 FMN-binding split barrel [G3DSA:2.30.110.10] (1-188)
  IPR052174 Flavoredoxin [PTHR43567] (1-178)

pLDDT: mean 96.58, std 5.61, range [46.53, 99.0]